Protein AF-A0A1Q7I816-F1 (afdb_monomer)

pLDDT: mean 71.1, std 24.55, range [23.67, 98.69]

Foldseek 3Di:
DDDDDDDDDDDDDDDDDDDDDDPDADPFDKAWQEAQDDDDPQADYDAAGWIFTRDPNATEIEFQAQAQVSSVSSCVSVVHQLLRHQAYEQADQDNGRHVNVVVSCVRHVAHKYKYFPDCDQSQHHDHDCVVDDDDPPDQLVPDDVSPDDDPDHDRPDCPDPPDDDDDDDDDDDDDDDDDDPRIDIDHD

Radius of gyration: 28.17 Å; Cα contacts (8 Å, |Δi|>4): 271; chains: 1; bounding box: 53×32×113 Å

Sequence (188 aa):
MRLAHSTCLILAAAVVLPAQATPTPLPNRVTILYDAFGGRAGLTRDWGFAALVEYNGKRILFDTGNNADVFAKNVRALGVDLRTVDFVVISHRHGDHTAGLNYLLTVNPGVKIYAPKEGFGVFGAALPGTFYRPDSTLPSRMRYFDGRPPAAGHSCGHVHRTLVGGQILGAHHSAPVAPAPAWLYIRG

Secondary structure (DSSP, 8-state):
----------------PPPPPPPPPPPPEEEEEE-SS---TTPPP-SS-EEEEEETTEEEEE---S-HHHHHHHHHHTT--GGG-SEEE--SS-HHHHTTHHHHHHH-TT-EEEEE--TTSSSS-PPPGGGS---TTS-GGGSGGGG---SS---S--------S----------------SEEEEP-

Nearest PDB structures (foldseek):
  7dck-assembly1_B  TM=9.535E-01  e=7.762E-09  Epsilonproteobacteria bacterium (ex Lamellibrachia satsuma)
  2p4z-assembly2_B  TM=9.369E-01  e=1.077E-08  Caldanaerobacter subterraneus subsp. tengcongensis MB4
  4f6z-assembly1_A  TM=7.004E-01  e=2.955E-03  Pseudomonas aeruginosa
  7xhx-assembly4_D  TM=6.905E-01  e=4.676E-03  Escherichia coli
  5act-assembly1_A  TM=7.127E-01  e=1.096E-02  Pseudomonas aeruginosa

Structure (mmCIF, N/CA/C/O backbone):
data_AF-A0A1Q7I816-F1
#
_entry.id   AF-A0A1Q7I816-F1
#
loop_
_atom_site.group_PDB
_atom_site.id
_atom_site.type_symbol
_atom_site.label_atom_id
_atom_site.label_alt_id
_atom_site.label_comp_id
_atom_site.label_asym_id
_atom_site.label_entity_id
_atom_site.label_seq_id
_atom_site.pdbx_PDB_ins_code
_atom_site.Cartn_x
_atom_site.Cartn_y
_atom_site.Cartn_z
_atom_site.occupancy
_atom_site.B_iso_or_equiv
_atom_site.auth_seq_id
_atom_site.auth_comp_id
_atom_site.auth_asym_id
_atom_site.auth_atom_id
_atom_site.pdbx_PDB_model_num
ATOM 1 N N . MET A 1 1 ? -10.179 13.407 87.165 1.00 45.66 1 MET A N 1
ATOM 2 C CA . MET A 1 1 ? -9.777 13.690 85.768 1.00 45.66 1 MET A CA 1
ATOM 3 C C . MET A 1 1 ? -10.608 12.809 84.844 1.00 45.66 1 MET A C 1
ATOM 5 O O . MET A 1 1 ? -10.494 11.597 84.946 1.00 45.66 1 MET A O 1
ATOM 9 N N . ARG A 1 2 ? -11.513 13.378 84.036 1.00 42.19 2 ARG A N 1
ATOM 10 C CA . ARG A 1 2 ? -12.323 12.630 83.055 1.00 42.19 2 ARG A CA 1
ATOM 11 C C . ARG A 1 2 ? -11.738 12.882 81.663 1.00 42.19 2 ARG A C 1
ATOM 13 O O . ARG A 1 2 ? -11.730 14.024 81.218 1.00 42.19 2 ARG A O 1
ATOM 20 N N . LEU A 1 3 ? -11.210 11.839 81.024 1.00 48.94 3 LEU A N 1
ATOM 21 C CA . LEU A 1 3 ? -10.676 11.882 79.659 1.00 48.94 3 LEU A CA 1
ATOM 22 C C . LEU A 1 3 ? -11.831 11.758 78.654 1.00 48.94 3 LEU A C 1
ATOM 24 O O . LEU A 1 3 ? -12.442 10.696 78.528 1.00 48.94 3 LEU A O 1
ATOM 28 N N . ALA A 1 4 ? -12.139 12.854 77.961 1.00 52.41 4 ALA A N 1
ATOM 29 C CA . ALA A 1 4 ? -13.068 12.867 76.837 1.00 52.41 4 ALA A CA 1
ATOM 30 C C . ALA A 1 4 ? -12.371 12.282 75.598 1.00 52.41 4 ALA A C 1
ATOM 32 O O . ALA A 1 4 ? -11.342 12.793 75.161 1.00 52.41 4 ALA A O 1
ATOM 33 N N . HIS A 1 5 ? -12.917 11.196 75.053 1.00 51.16 5 HIS A N 1
ATOM 34 C CA . HIS A 1 5 ? -12.422 10.575 73.827 1.00 51.16 5 HIS A CA 1
ATOM 35 C C . HIS A 1 5 ? -13.111 11.234 72.627 1.00 51.16 5 HIS A C 1
ATOM 37 O O . HIS A 1 5 ? -14.261 10.923 72.319 1.00 51.16 5 HIS A O 1
ATOM 43 N N . SER A 1 6 ? -12.411 12.156 71.963 1.00 60.66 6 SER A N 1
ATOM 44 C CA . SER A 1 6 ? -12.853 12.754 70.700 1.00 60.66 6 SER A CA 1
ATOM 45 C C . SER A 1 6 ? -12.824 11.705 69.593 1.00 60.66 6 SER A C 1
ATOM 47 O O . SER A 1 6 ? -11.763 11.307 69.115 1.00 60.66 6 SER A O 1
ATOM 49 N N . THR A 1 7 ? -14.000 11.242 69.188 1.00 62.38 7 THR A N 1
ATOM 50 C CA . THR A 1 7 ? -14.173 10.346 68.045 1.00 62.38 7 THR A CA 1
ATOM 51 C C . THR A 1 7 ? -14.091 11.178 66.766 1.00 62.38 7 THR A C 1
ATOM 53 O O . THR A 1 7 ? -14.973 11.980 66.471 1.00 62.38 7 THR A O 1
ATOM 56 N N . CYS A 1 8 ? -12.996 11.026 66.023 1.00 52.00 8 CYS A N 1
ATOM 57 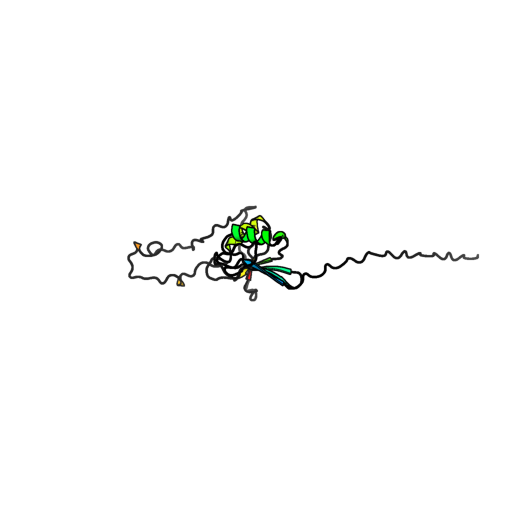C CA . CYS A 1 8 ? -12.799 11.663 64.725 1.00 52.00 8 CYS A CA 1
ATOM 58 C C . CYS A 1 8 ? -13.550 10.850 63.657 1.00 52.00 8 CYS A C 1
ATOM 60 O O . CYS A 1 8 ? -13.122 9.754 63.295 1.00 52.00 8 CYS A O 1
ATOM 62 N N . LEU A 1 9 ? -14.697 11.355 63.191 1.00 55.00 9 LEU A N 1
ATOM 63 C CA . LEU A 1 9 ? -15.417 10.785 62.051 1.00 55.00 9 LEU A CA 1
ATOM 64 C C . LEU A 1 9 ? -14.644 11.112 60.765 1.00 55.00 9 LEU A C 1
ATOM 66 O O . LEU A 1 9 ? -14.630 12.257 60.317 1.00 55.00 9 LEU A O 1
ATOM 70 N N . ILE A 1 10 ? -14.016 10.110 60.154 1.00 61.72 10 ILE A N 1
ATOM 71 C CA . ILE A 1 10 ? -13.426 10.241 58.819 1.00 61.72 10 ILE A CA 1
ATOM 72 C C . ILE A 1 10 ? -14.539 9.979 57.795 1.00 61.72 10 ILE A C 1
ATOM 74 O O . ILE A 1 10 ? -14.940 8.835 57.589 1.00 61.72 10 ILE A O 1
ATOM 78 N N . LEU A 1 11 ? -15.058 11.034 57.156 1.00 59.34 11 LEU A N 1
ATOM 79 C CA . LEU A 1 11 ? -15.908 10.895 55.970 1.00 59.34 11 LEU A CA 1
ATOM 80 C C . LEU A 1 11 ? -15.036 10.472 54.778 1.00 59.34 11 LEU A C 1
ATOM 82 O O . LEU A 1 11 ? -14.282 11.275 54.232 1.00 59.34 11 LEU A O 1
ATOM 86 N N . ALA A 1 12 ? -15.158 9.217 54.351 1.00 63.41 12 ALA A N 1
ATOM 87 C CA . ALA A 1 12 ? -14.607 8.762 53.082 1.00 63.41 12 ALA A CA 1
ATOM 88 C C . ALA A 1 12 ? -15.530 9.216 51.938 1.00 63.41 12 ALA A C 1
ATOM 90 O O . ALA A 1 12 ? -16.594 8.639 51.716 1.00 63.41 12 ALA A O 1
ATOM 91 N N . ALA A 1 13 ? -15.141 10.267 51.215 1.00 65.62 13 ALA A N 1
ATOM 92 C CA . ALA A 1 13 ? -15.800 10.647 49.970 1.00 65.62 13 ALA A CA 1
ATOM 93 C C . ALA A 1 13 ? -15.391 9.656 48.867 1.00 65.62 13 ALA A C 1
ATOM 95 O O . ALA A 1 13 ? -14.235 9.622 48.446 1.00 65.62 13 ALA A O 1
ATOM 96 N N . ALA A 1 14 ? -16.330 8.824 48.415 1.00 68.44 14 ALA A N 1
ATOM 97 C CA . ALA A 1 14 ? -16.109 7.923 47.292 1.00 68.44 14 ALA A CA 1
ATOM 98 C C . ALA A 1 14 ? -15.994 8.738 45.992 1.00 68.44 14 ALA A C 1
ATOM 100 O O . ALA A 1 14 ? -16.981 9.268 45.484 1.00 68.44 14 ALA A O 1
ATOM 101 N N . VAL A 1 15 ? -14.777 8.853 45.459 1.00 70.88 15 VAL A N 1
ATOM 102 C CA . VAL A 1 15 ? -14.527 9.444 44.140 1.00 70.88 15 VAL A CA 1
ATOM 103 C C . VAL A 1 15 ? -14.993 8.448 43.079 1.00 70.88 15 VAL A C 1
ATOM 105 O O . VAL A 1 15 ? -14.338 7.438 42.829 1.00 70.88 15 VAL A O 1
ATOM 108 N N . VAL A 1 16 ? -16.146 8.713 42.464 1.00 70.62 16 VAL A N 1
ATOM 109 C CA . VAL A 1 16 ? -16.639 7.933 41.322 1.00 70.62 16 VAL A CA 1
ATOM 110 C C . VAL A 1 16 ? -15.875 8.388 40.080 1.00 70.62 16 VAL A C 1
ATOM 112 O O . VAL A 1 16 ? -16.133 9.462 39.539 1.00 70.62 16 VAL A O 1
ATOM 115 N N . LEU A 1 17 ? -14.903 7.588 39.642 1.00 72.19 17 LEU A N 1
ATOM 116 C CA . LEU A 1 17 ? -14.228 7.802 38.363 1.00 72.19 17 LEU A CA 1
ATOM 117 C C . LEU A 1 17 ? -15.168 7.384 37.218 1.00 72.19 17 LEU A C 1
ATOM 119 O O . LEU A 1 17 ? -15.752 6.299 37.287 1.00 72.19 17 LEU A O 1
ATOM 123 N N . PRO A 1 18 ? -15.324 8.199 36.158 1.00 68.75 18 PRO A N 1
ATOM 124 C CA . PRO A 1 18 ? -16.116 7.806 35.003 1.00 68.75 18 PRO A CA 1
ATOM 125 C C . PRO A 1 18 ? -15.452 6.612 34.311 1.00 68.75 18 PRO A C 1
ATOM 127 O O . PRO A 1 18 ? -14.260 6.639 33.996 1.00 68.75 18 PRO A O 1
ATOM 130 N N . ALA A 1 19 ? -16.231 5.557 34.075 1.00 69.75 19 ALA A N 1
ATOM 131 C CA . ALA A 1 19 ? -15.794 4.409 33.297 1.00 69.75 19 ALA A CA 1
ATOM 132 C C . ALA A 1 19 ? -15.433 4.872 31.878 1.00 69.75 19 ALA A C 1
ATOM 134 O O . ALA A 1 19 ? -16.283 5.379 31.144 1.00 69.75 19 ALA A O 1
ATOM 135 N N . GLN A 1 20 ? -14.166 4.723 31.494 1.00 63.19 20 GLN A N 1
ATOM 136 C CA . GLN A 1 20 ? -13.746 4.969 30.120 1.00 63.19 20 GLN A CA 1
ATOM 137 C C . GLN A 1 20 ? -14.350 3.880 29.231 1.00 63.19 20 GLN A C 1
ATOM 139 O O . GLN A 1 20 ? -14.071 2.695 29.416 1.00 63.19 20 GLN A O 1
ATOM 144 N N . ALA A 1 21 ? -15.200 4.276 28.283 1.00 63.47 21 ALA A N 1
ATOM 145 C CA . ALA A 1 21 ? -15.737 3.364 27.285 1.00 63.47 21 ALA A CA 1
ATOM 146 C C . ALA A 1 21 ? -14.584 2.834 26.425 1.00 63.47 21 ALA A C 1
ATOM 148 O O . ALA A 1 21 ? -13.874 3.604 25.776 1.00 63.47 21 ALA A O 1
ATOM 149 N N . THR A 1 22 ? -14.387 1.519 26.421 1.00 65.94 22 THR A N 1
ATOM 150 C CA . THR A 1 22 ? -13.456 0.876 25.499 1.00 65.94 22 THR A CA 1
ATOM 151 C C . THR A 1 22 ? -14.005 1.012 24.077 1.00 65.94 22 THR A C 1
ATOM 153 O O . THR A 1 22 ? -15.153 0.628 23.832 1.00 65.94 22 THR A O 1
ATOM 156 N N . PRO A 1 23 ? -13.231 1.564 23.121 1.00 66.12 23 PRO A N 1
ATOM 157 C CA . PRO A 1 23 ? -13.648 1.616 21.728 1.00 66.12 23 PRO A CA 1
ATOM 158 C C . PRO A 1 23 ? -14.002 0.209 21.254 1.00 66.12 23 PRO A C 1
ATOM 160 O O . PRO A 1 23 ? -13.224 -0.729 21.442 1.00 66.12 23 PRO A O 1
ATOM 163 N N . THR A 1 24 ? -15.181 0.050 20.657 1.00 66.31 24 THR A N 1
ATOM 164 C CA . THR A 1 24 ? -15.581 -1.229 20.073 1.00 66.31 24 THR A CA 1
ATOM 165 C C . THR A 1 24 ? -14.562 -1.617 18.997 1.00 66.31 24 THR A C 1
ATOM 167 O O . THR A 1 24 ? -14.283 -0.791 18.122 1.00 66.31 24 THR A O 1
ATOM 170 N N . PRO A 1 25 ? -13.979 -2.830 19.042 1.00 70.25 25 PRO A N 1
ATOM 171 C CA . PRO A 1 25 ? -13.032 -3.264 18.026 1.00 70.25 25 PRO A CA 1
ATOM 172 C C . PRO A 1 25 ? -13.671 -3.182 16.641 1.00 70.25 25 PRO A C 1
ATOM 174 O O . PRO A 1 25 ? -14.814 -3.611 16.460 1.00 70.25 25 PRO A O 1
ATOM 177 N N . LEU A 1 26 ? -12.938 -2.639 15.664 1.00 73.88 26 LEU A N 1
ATOM 178 C CA . LEU A 1 26 ? -13.384 -2.660 14.273 1.00 73.88 26 LEU A CA 1
ATOM 179 C C . LEU A 1 26 ? -13.679 -4.112 13.862 1.00 73.88 26 LEU A C 1
ATOM 181 O O . LEU A 1 26 ? -12.899 -5.007 14.212 1.00 73.88 26 LEU A O 1
ATOM 185 N N . PRO A 1 27 ? -14.788 -4.365 13.144 1.00 87.94 27 PRO A N 1
ATOM 186 C CA . PRO A 1 27 ? -15.110 -5.707 12.693 1.00 87.94 27 PRO A CA 1
ATOM 187 C C . PRO A 1 27 ? -14.012 -6.214 11.760 1.00 87.94 27 PRO A C 1
ATOM 189 O O . PRO A 1 27 ? -13.491 -5.459 10.938 1.00 87.94 27 PRO A O 1
ATOM 192 N N . ASN A 1 28 ? -13.701 -7.506 11.857 1.00 95.56 28 ASN A N 1
ATOM 193 C CA . ASN A 1 28 ? -12.746 -8.133 10.954 1.00 95.56 28 ASN A CA 1
ATOM 194 C C . ASN A 1 28 ? -13.257 -8.017 9.507 1.00 95.56 28 ASN A C 1
ATOM 196 O O . ASN A 1 28 ? -14.358 -8.475 9.193 1.00 95.56 28 ASN A O 1
ATOM 200 N N . ARG A 1 29 ? -12.479 -7.378 8.634 1.00 96.38 29 ARG A N 1
ATOM 201 C CA . ARG A 1 29 ? -12.881 -7.029 7.269 1.00 96.38 29 ARG A CA 1
ATOM 202 C C . ARG A 1 29 ? -11.667 -6.937 6.360 1.00 96.38 29 ARG A C 1
ATOM 204 O O . ARG A 1 29 ? -10.626 -6.427 6.747 1.00 96.38 29 ARG A O 1
ATOM 211 N N . VAL A 1 30 ? -11.833 -7.359 5.111 1.00 96.94 30 VAL A N 1
ATOM 212 C CA . VAL A 1 30 ? -10.885 -7.058 4.035 1.00 96.94 30 VAL A CA 1
ATOM 213 C C . VAL A 1 30 ? -11.592 -6.187 3.008 1.00 96.94 30 VAL A C 1
ATOM 215 O O . VAL A 1 30 ? -12.671 -6.535 2.529 1.00 96.94 30 VAL A 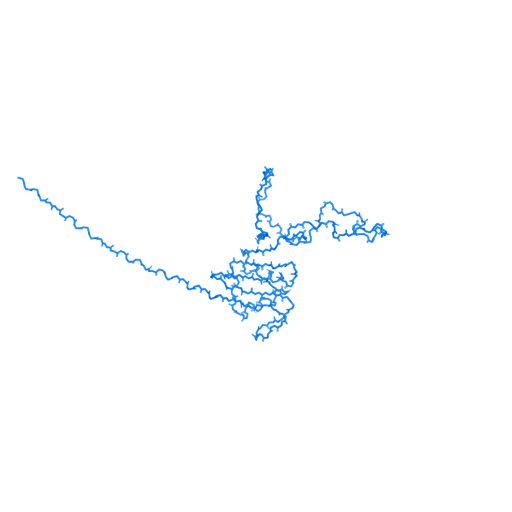O 1
ATOM 218 N N . THR A 1 31 ? -10.993 -5.047 2.685 1.00 96.56 31 THR A N 1
ATOM 219 C CA . THR A 1 31 ? -11.479 -4.125 1.657 1.00 96.56 31 THR A CA 1
ATOM 220 C C . THR A 1 31 ? -10.452 -4.049 0.540 1.00 96.56 31 THR A C 1
ATOM 222 O O . THR A 1 31 ? -9.337 -3.584 0.762 1.00 96.56 31 THR A O 1
ATOM 225 N N . ILE A 1 32 ? -10.829 -4.476 -0.664 1.00 96.62 32 ILE A N 1
ATOM 226 C CA . ILE A 1 32 ? -9.974 -4.342 -1.848 1.00 96.62 32 ILE A CA 1
ATOM 227 C C . ILE A 1 32 ? -9.940 -2.872 -2.267 1.00 96.62 32 ILE A C 1
ATOM 229 O O . ILE A 1 32 ? -10.985 -2.260 -2.501 1.00 96.62 32 ILE A O 1
ATOM 233 N N . LEU A 1 33 ? -8.735 -2.307 -2.313 1.00 97.38 33 LEU A N 1
ATOM 234 C CA . LEU A 1 33 ? -8.481 -0.916 -2.694 1.00 97.38 33 LEU A CA 1
ATOM 235 C C . LEU A 1 33 ? -8.043 -0.807 -4.159 1.00 97.38 33 LEU A C 1
ATOM 237 O O . LEU A 1 33 ? -8.213 0.243 -4.777 1.00 97.38 33 LEU A O 1
ATOM 241 N N . TYR A 1 34 ? -7.442 -1.867 -4.698 1.00 96.38 34 TYR A N 1
ATOM 242 C CA . TYR A 1 34 ? -6.824 -1.871 -6.018 1.00 96.38 34 TYR A CA 1
ATOM 243 C C . TYR A 1 34 ? -6.801 -3.293 -6.574 1.00 96.38 34 TYR A C 1
ATOM 245 O O . TYR A 1 34 ? -6.259 -4.187 -5.924 1.00 96.38 34 TYR A O 1
ATOM 253 N N . ASP A 1 35 ? -7.386 -3.496 -7.752 1.00 92.88 35 ASP A N 1
ATOM 254 C CA . ASP A 1 35 ? -7.297 -4.736 -8.519 1.00 92.88 35 ASP A CA 1
ATOM 255 C C . ASP A 1 35 ? -7.592 -4.496 -10.014 1.00 92.88 35 ASP A C 1
ATOM 257 O O . ASP A 1 35 ? -8.006 -3.408 -10.435 1.00 92.88 35 ASP A O 1
ATOM 261 N N . ALA A 1 36 ? -7.389 -5.543 -10.818 1.00 85.25 36 ALA A N 1
ATOM 262 C CA . ALA A 1 36 ? -7.645 -5.519 -12.257 1.00 85.25 36 ALA A CA 1
ATOM 263 C C . ALA A 1 36 ? -9.085 -5.916 -12.640 1.00 85.25 36 ALA A C 1
ATOM 265 O O . ALA A 1 36 ? -9.505 -5.700 -13.779 1.00 85.25 36 ALA A O 1
ATOM 266 N N . PHE A 1 37 ? -9.851 -6.513 -11.720 1.00 74.50 37 PHE A N 1
ATOM 267 C CA . PHE A 1 37 ? -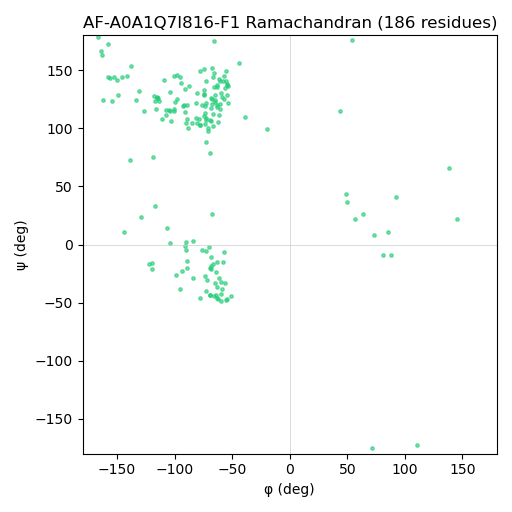11.081 -7.242 -12.055 1.00 74.50 37 PHE A CA 1
ATOM 268 C C . PHE A 1 37 ? -12.352 -6.669 -11.405 1.00 74.50 37 PHE A C 1
ATOM 270 O O . PHE A 1 37 ? -13.445 -6.908 -11.918 1.00 74.50 37 PHE A O 1
ATOM 277 N N . GLY A 1 38 ? -12.247 -5.895 -10.322 1.00 67.69 38 GLY A N 1
ATOM 278 C CA . GLY A 1 38 ? -13.384 -5.411 -9.543 1.00 67.69 38 GLY A CA 1
ATOM 279 C C . GLY A 1 38 ? -14.286 -4.414 -10.280 1.00 67.69 38 GLY A C 1
ATOM 280 O O . GLY A 1 38 ? -13.832 -3.564 -11.040 1.00 67.69 38 GLY A O 1
ATOM 281 N N . GLY A 1 39 ? -15.597 -4.488 -10.031 1.00 72.69 39 GLY A N 1
ATOM 282 C CA . GLY A 1 39 ? -16.616 -3.624 -10.655 1.00 72.69 39 GLY A CA 1
ATOM 283 C C . GLY A 1 39 ? -17.208 -2.556 -9.731 1.00 72.69 39 GLY A C 1
ATOM 284 O O . GLY A 1 39 ? -18.274 -2.014 -10.022 1.00 72.69 39 GLY A O 1
ATOM 285 N N . ARG A 1 40 ? -16.584 -2.286 -8.578 1.00 84.19 40 ARG A N 1
ATOM 286 C CA . ARG A 1 40 ? -17.146 -1.369 -7.579 1.00 84.19 40 ARG A CA 1
ATOM 287 C C . ARG A 1 40 ? -17.163 0.063 -8.121 1.00 84.19 40 ARG A C 1
ATOM 289 O O . ARG A 1 40 ? -16.119 0.627 -8.444 1.00 84.19 40 ARG A O 1
ATOM 296 N N . ALA A 1 41 ? -18.356 0.654 -8.184 1.00 85.44 41 ALA A N 1
ATOM 297 C CA . ALA A 1 41 ? -18.545 2.026 -8.641 1.00 85.44 41 ALA A CA 1
ATOM 298 C C . ALA A 1 41 ? -17.652 3.007 -7.860 1.00 85.44 41 ALA A C 1
ATOM 300 O O . ALA A 1 41 ? -17.529 2.916 -6.637 1.00 85.44 41 ALA A O 1
ATOM 301 N N . GLY A 1 42 ? -17.024 3.937 -8.583 1.00 88.44 42 GLY A N 1
ATOM 302 C CA . GLY A 1 42 ? -16.107 4.932 -8.020 1.00 88.44 42 GLY A CA 1
ATOM 303 C C . GLY A 1 42 ? -14.644 4.487 -7.918 1.00 88.44 42 GLY A C 1
ATOM 304 O O . GLY A 1 42 ? -13.789 5.338 -7.676 1.00 88.44 42 GLY A O 1
ATOM 305 N N . LEU A 1 43 ? -14.331 3.207 -8.156 1.00 93.81 43 LEU A N 1
ATOM 306 C CA . LEU A 1 43 ? -12.951 2.717 -8.207 1.00 93.81 43 LEU A CA 1
ATOM 307 C C . LEU A 1 43 ? -12.410 2.673 -9.633 1.00 93.81 43 LEU A C 1
ATOM 309 O O . LEU A 1 43 ? -13.119 2.373 -10.592 1.00 93.81 43 LEU A O 1
ATOM 313 N N . THR A 1 44 ? -11.126 2.983 -9.763 1.00 93.50 44 THR A N 1
ATOM 314 C CA . THR A 1 44 ? -10.366 2.853 -11.006 1.00 93.50 44 THR A CA 1
ATOM 315 C C . THR A 1 44 ? -9.564 1.559 -10.946 1.00 93.50 44 THR A C 1
ATOM 317 O O . THR A 1 44 ? -8.794 1.358 -10.009 1.00 93.50 44 THR A O 1
ATOM 320 N N . ARG A 1 45 ? -9.780 0.684 -11.930 1.00 89.31 45 ARG A N 1
ATOM 321 C CA . ARG A 1 45 ? -9.028 -0.565 -12.100 1.00 89.31 45 ARG A CA 1
ATOM 322 C C . ARG A 1 45 ? -7.670 -0.286 -12.722 1.00 89.31 45 ARG A C 1
ATOM 324 O O . ARG A 1 45 ? -7.567 0.611 -13.558 1.00 89.31 45 ARG A O 1
ATOM 331 N N . ASP A 1 46 ? -6.690 -1.105 -12.375 1.00 87.38 46 ASP A N 1
ATOM 332 C CA . ASP A 1 46 ? -5.393 -1.189 -13.046 1.00 87.38 46 ASP A CA 1
ATOM 333 C C . ASP A 1 46 ? -4.700 -2.505 -12.636 1.00 87.38 46 ASP A C 1
ATOM 335 O O . ASP A 1 46 ? -5.142 -3.190 -11.712 1.00 87.38 46 ASP A O 1
ATOM 339 N N . TRP A 1 47 ? -3.639 -2.885 -13.344 1.00 86.88 47 TRP A N 1
ATOM 340 C CA . TRP A 1 47 ? -2.802 -4.031 -13.000 1.00 86.88 47 TRP A CA 1
ATOM 341 C C . TRP A 1 47 ? -2.222 -3.882 -11.583 1.00 86.88 47 TRP A C 1
ATOM 343 O O . TRP A 1 47 ? -1.846 -2.783 -11.190 1.00 86.88 47 TRP A O 1
ATOM 353 N N . GLY A 1 48 ? -2.148 -4.967 -10.808 1.00 88.38 48 GLY A N 1
ATOM 354 C CA . GLY A 1 48 ? -1.622 -4.958 -9.438 1.00 88.38 48 GLY A CA 1
ATOM 355 C C . GLY A 1 48 ? -2.663 -5.185 -8.347 1.00 88.38 48 GLY A C 1
ATOM 356 O O . GLY A 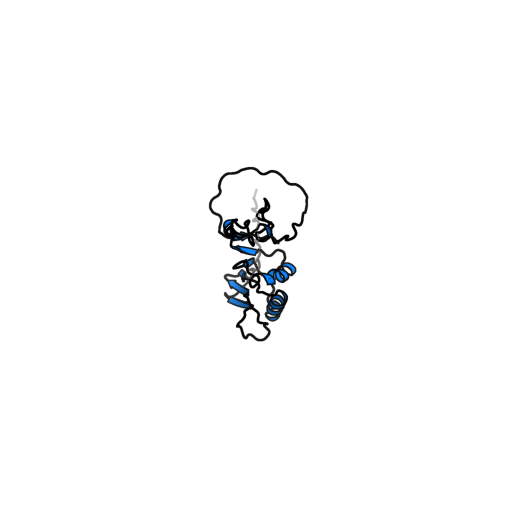1 48 ? -3.816 -5.529 -8.622 1.00 88.38 48 GLY A O 1
ATOM 357 N N . PHE A 1 49 ? -2.239 -5.027 -7.091 1.00 96.69 49 PHE A N 1
ATOM 358 C CA . PHE A 1 49 ? -3.077 -5.334 -5.932 1.00 96.69 49 PHE A CA 1
ATOM 359 C C . PHE A 1 49 ? -2.831 -4.402 -4.742 1.00 96.69 49 PHE A C 1
ATOM 361 O O . PHE A 1 49 ? -1.698 -4.007 -4.469 1.00 96.69 49 PHE A O 1
ATOM 368 N N . ALA A 1 50 ? -3.902 -4.080 -4.013 1.00 98.12 50 ALA A N 1
ATOM 369 C CA . ALA A 1 50 ? -3.837 -3.501 -2.676 1.00 98.12 50 ALA A CA 1
ATOM 370 C C . ALA A 1 50 ? -5.127 -3.780 -1.893 1.00 98.12 50 ALA A C 1
ATOM 372 O O . ALA A 1 50 ? -6.234 -3.697 -2.439 1.00 98.12 50 ALA A O 1
ATOM 373 N N . ALA A 1 51 ? -5.002 -4.023 -0.590 1.00 98.44 51 ALA A N 1
ATOM 374 C CA . ALA A 1 51 ? -6.136 -4.213 0.305 1.00 98.44 51 ALA A CA 1
ATOM 375 C C . ALA A 1 51 ? -5.908 -3.568 1.675 1.00 98.44 51 ALA A C 1
ATOM 377 O O . ALA A 1 51 ? -4.808 -3.586 2.220 1.00 98.44 51 ALA A O 1
ATOM 378 N N . LEU A 1 52 ? -6.982 -3.047 2.266 1.00 98.44 52 LEU A N 1
ATOM 379 C CA . LEU A 1 52 ? -7.028 -2.715 3.684 1.00 98.44 52 LEU A CA 1
ATOM 380 C C . LEU A 1 52 ? -7.587 -3.914 4.447 1.00 98.44 52 LEU A C 1
ATOM 382 O O . LEU A 1 52 ? -8.729 -4.320 4.223 1.00 98.44 52 LEU A O 1
ATOM 386 N N . VAL A 1 53 ? -6.790 -4.455 5.358 1.00 98.25 53 VAL A N 1
ATOM 387 C CA . VAL A 1 53 ? -7.168 -5.546 6.252 1.00 98.25 53 VAL A CA 1
ATOM 388 C C . VAL A 1 53 ? -7.403 -4.971 7.644 1.00 98.25 53 VAL A C 1
ATOM 390 O O . VAL A 1 53 ? -6.493 -4.454 8.286 1.00 98.25 53 VAL A O 1
ATOM 393 N N . GLU A 1 54 ? -8.637 -5.065 8.113 1.00 97.50 54 GLU A N 1
ATOM 394 C CA . GLU A 1 54 ? -9.042 -4.753 9.477 1.00 97.50 54 GLU A CA 1
ATOM 395 C C . GLU A 1 54 ? -9.162 -6.079 10.232 1.00 97.50 54 GLU A C 1
ATOM 397 O O . GLU A 1 54 ? -9.971 -6.930 9.865 1.00 97.50 54 GLU A O 1
ATOM 402 N N . TYR A 1 55 ? -8.324 -6.304 11.242 1.00 95.31 55 TYR A N 1
ATOM 403 C CA . TYR A 1 55 ? -8.318 -7.562 11.992 1.00 95.31 55 TYR A CA 1
ATOM 404 C C . TYR A 1 55 ? -7.889 -7.343 13.440 1.00 95.31 55 TYR A C 1
ATOM 406 O O . TYR A 1 55 ? -6.848 -6.739 13.690 1.00 95.31 55 TYR A O 1
ATOM 414 N N . ASN A 1 56 ? -8.677 -7.832 14.401 1.00 93.44 56 ASN A N 1
ATOM 415 C CA . ASN A 1 56 ? -8.411 -7.700 15.840 1.00 93.44 56 ASN A CA 1
ATOM 416 C C . ASN A 1 56 ? -8.071 -6.256 16.266 1.00 93.44 56 ASN A C 1
ATOM 418 O O . ASN A 1 56 ? -7.131 -6.014 17.023 1.00 93.44 56 ASN A O 1
ATOM 422 N N . GLY A 1 57 ? -8.819 -5.281 15.740 1.00 93.06 57 GLY A N 1
ATOM 423 C CA . GLY A 1 57 ? -8.612 -3.859 16.028 1.00 93.06 57 GLY A CA 1
ATOM 424 C C . GLY A 1 57 ? -7.375 -3.231 15.372 1.00 93.06 57 GLY A C 1
ATOM 425 O O . GLY A 1 57 ? -7.060 -2.086 15.685 1.00 93.06 57 GLY A O 1
ATOM 426 N N . LYS A 1 58 ? -6.680 -3.943 14.476 1.00 95.31 58 LYS A N 1
ATOM 427 C CA . LYS A 1 58 ? -5.578 -3.413 13.662 1.00 95.31 58 LYS A CA 1
ATOM 428 C C . LYS A 1 58 ? -6.024 -3.081 12.250 1.00 95.31 58 LYS A C 1
ATOM 430 O O . LYS A 1 58 ? -6.848 -3.795 11.687 1.00 95.31 58 LYS A O 1
ATOM 435 N N . ARG A 1 59 ? -5.447 -2.023 11.683 1.00 97.88 59 ARG A N 1
ATOM 436 C CA . ARG A 1 59 ? -5.605 -1.591 10.291 1.00 97.88 59 ARG A CA 1
ATOM 437 C C . ARG A 1 59 ? -4.286 -1.821 9.565 1.00 97.88 59 ARG A C 1
ATOM 439 O O . ARG A 1 59 ? -3.308 -1.116 9.802 1.00 97.88 59 ARG A O 1
ATOM 446 N N . ILE A 1 60 ? -4.261 -2.815 8.692 1.00 98.31 60 ILE A N 1
ATOM 447 C CA . ILE A 1 60 ? -3.071 -3.269 7.978 1.00 98.31 60 ILE A CA 1
ATOM 448 C C . ILE A 1 60 ? -3.266 -2.961 6.500 1.00 98.31 60 ILE A C 1
ATOM 450 O O . ILE A 1 60 ? -4.243 -3.406 5.899 1.00 98.31 60 ILE A O 1
ATOM 454 N N . LEU A 1 61 ? -2.345 -2.210 5.905 1.00 98.69 61 LEU A N 1
ATOM 455 C CA . LEU A 1 61 ? -2.331 -2.020 4.457 1.00 98.69 61 LEU A CA 1
ATOM 456 C C . LEU A 1 61 ? -1.492 -3.129 3.821 1.00 98.69 61 LEU A C 1
ATOM 458 O O . LEU A 1 61 ? -0.315 -3.263 4.138 1.00 98.69 61 LEU A O 1
ATOM 462 N N . PHE A 1 62 ? -2.089 -3.930 2.949 1.00 98.62 62 PHE A N 1
ATOM 463 C CA . PHE A 1 62 ? -1.407 -4.996 2.226 1.00 98.62 62 PHE A CA 1
ATOM 464 C C . PHE A 1 62 ? -1.238 -4.586 0.763 1.00 98.62 62 PHE A C 1
ATOM 466 O O . PHE A 1 62 ? -2.240 -4.422 0.067 1.00 98.62 62 PHE A O 1
ATOM 473 N N . ASP A 1 63 ? 0.009 -4.433 0.314 1.00 98.31 63 ASP A N 1
ATOM 474 C CA . ASP A 1 63 ? 0.395 -3.879 -0.992 1.00 98.31 63 ASP A CA 1
ATOM 475 C C . ASP A 1 63 ? -0.201 -2.489 -1.302 1.00 98.31 63 ASP A C 1
ATOM 477 O O . ASP A 1 63 ? -0.932 -1.888 -0.511 1.00 98.31 63 ASP A O 1
ATOM 481 N N . THR A 1 64 ? 0.188 -1.915 -2.443 1.00 97.94 64 THR A N 1
ATOM 482 C CA . THR A 1 64 ? -0.128 -0.526 -2.817 1.00 97.94 64 THR A CA 1
ATOM 483 C C . THR A 1 64 ? -0.401 -0.311 -4.312 1.00 97.94 64 THR A C 1
ATOM 485 O O . THR A 1 64 ? -0.520 0.831 -4.752 1.00 97.94 64 THR A O 1
ATOM 488 N N . GLY A 1 65 ? -0.551 -1.378 -5.099 1.00 94.12 65 GLY A N 1
ATOM 489 C CA . GLY A 1 65 ? -0.870 -1.284 -6.526 1.00 94.12 65 GLY A CA 1
ATOM 490 C C . GLY A 1 65 ? 0.276 -0.762 -7.406 1.00 94.12 65 GLY A C 1
ATOM 491 O O . GLY A 1 65 ? 1.393 -0.533 -6.940 1.00 94.12 65 GLY A O 1
ATOM 492 N N . ASN A 1 66 ? -0.031 -0.575 -8.695 1.00 90.00 66 ASN A N 1
ATOM 493 C CA . ASN A 1 66 ? 0.916 -0.236 -9.770 1.00 90.00 66 ASN A CA 1
ATOM 494 C C . ASN A 1 66 ? 1.064 1.258 -10.071 1.00 90.00 66 ASN A C 1
ATOM 496 O O . ASN A 1 66 ? 2.091 1.688 -10.594 1.00 90.00 66 ASN A O 1
ATOM 500 N N . ASN A 1 67 ? 0.066 2.070 -9.734 1.00 92.12 67 ASN A N 1
ATOM 501 C CA . ASN A 1 67 ? 0.090 3.502 -9.984 1.00 92.12 67 ASN A CA 1
ATOM 502 C C . ASN A 1 67 ? -0.351 4.276 -8.736 1.00 92.12 67 ASN A C 1
ATOM 504 O O . ASN A 1 67 ? -1.444 4.069 -8.203 1.00 92.12 67 ASN A O 1
ATOM 508 N N . ALA A 1 68 ? 0.503 5.197 -8.284 1.00 91.25 68 ALA A N 1
ATOM 509 C CA . ALA A 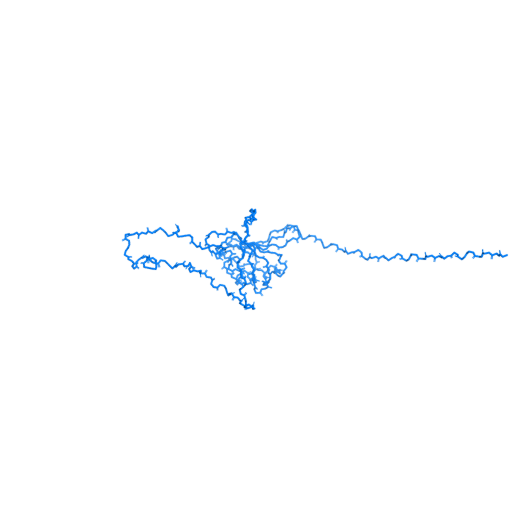1 68 ? 0.277 5.963 -7.064 1.00 91.25 68 ALA A CA 1
ATOM 510 C C . ALA A 1 68 ? -0.974 6.853 -7.126 1.00 91.25 68 ALA A C 1
ATOM 512 O O . ALA A 1 68 ? -1.693 6.947 -6.133 1.00 91.25 68 ALA A O 1
ATOM 513 N N . ASP A 1 69 ? -1.281 7.449 -8.279 1.00 95.12 69 ASP A N 1
ATOM 514 C CA . ASP A 1 69 ? -2.447 8.322 -8.443 1.00 95.12 69 ASP A CA 1
ATOM 515 C C . ASP A 1 69 ? -3.752 7.525 -8.456 1.00 95.12 69 ASP A C 1
ATOM 517 O O . ASP A 1 69 ? -4.740 7.934 -7.837 1.00 95.12 69 ASP A O 1
ATOM 521 N N . VAL A 1 70 ? -3.752 6.359 -9.112 1.00 94.88 70 VAL A N 1
ATOM 522 C CA . VAL A 1 70 ? -4.890 5.426 -9.102 1.00 94.88 70 VAL A CA 1
ATOM 523 C C . VAL A 1 70 ? -5.142 4.926 -7.680 1.00 94.88 70 VAL A C 1
ATOM 525 O O . VAL A 1 70 ? -6.277 4.979 -7.201 1.00 94.88 70 VAL A O 1
ATOM 528 N N . PHE A 1 71 ? -4.085 4.531 -6.966 1.00 97.94 71 PHE A N 1
ATOM 529 C CA . PHE A 1 71 ? -4.174 4.101 -5.573 1.00 97.94 71 PHE A CA 1
ATOM 530 C C . PHE A 1 71 ? -4.734 5.216 -4.685 1.00 97.94 71 PHE A C 1
ATOM 532 O O . PHE A 1 71 ? -5.710 5.009 -3.960 1.00 97.94 71 PHE A O 1
ATOM 539 N N . ALA A 1 72 ? -4.194 6.429 -4.809 1.00 98.00 72 ALA A N 1
ATOM 540 C CA . ALA A 1 72 ? -4.644 7.595 -4.064 1.00 98.00 72 ALA A CA 1
ATOM 541 C C . ALA A 1 72 ? -6.118 7.931 -4.334 1.00 98.00 72 ALA A C 1
ATOM 543 O O . ALA A 1 72 ? -6.876 8.241 -3.412 1.00 98.00 72 ALA A O 1
ATOM 544 N N . LYS A 1 73 ? -6.548 7.853 -5.599 1.00 98.00 73 LYS A N 1
ATOM 545 C CA . LYS A 1 73 ? -7.941 8.067 -5.999 1.00 98.00 73 LYS A CA 1
ATOM 546 C C . LYS A 1 73 ? -8.867 7.032 -5.364 1.00 98.00 73 LYS A C 1
ATOM 548 O O . LYS A 1 73 ? -9.887 7.423 -4.803 1.00 98.00 73 LYS A O 1
ATOM 553 N N . ASN A 1 74 ? -8.509 5.752 -5.414 1.00 98.06 74 ASN A N 1
ATOM 554 C CA . ASN A 1 74 ? -9.333 4.676 -4.865 1.00 98.06 74 ASN A CA 1
ATOM 555 C C . ASN A 1 74 ? -9.448 4.762 -3.339 1.00 98.06 74 ASN A C 1
ATOM 557 O O . ASN A 1 74 ? -10.548 4.677 -2.799 1.00 98.06 74 ASN A O 1
ATOM 561 N N . VAL A 1 75 ? -8.335 5.012 -2.644 1.00 98.06 75 VAL A N 1
ATOM 562 C CA . VAL A 1 75 ? -8.312 5.236 -1.190 1.00 98.06 75 VAL A CA 1
ATOM 563 C C . VAL A 1 75 ? -9.252 6.378 -0.796 1.00 98.06 75 VAL A C 1
ATOM 565 O O . VAL A 1 75 ? -10.082 6.209 0.099 1.00 98.06 75 VAL A O 1
ATOM 568 N N . ARG A 1 76 ? -9.183 7.517 -1.503 1.00 97.88 76 ARG A N 1
ATOM 569 C CA . ARG A 1 76 ? -10.087 8.656 -1.273 1.00 97.88 76 ARG A CA 1
ATOM 570 C C . ARG A 1 76 ? -11.543 8.311 -1.572 1.00 97.88 76 ARG A C 1
ATOM 572 O O . ARG A 1 76 ? -12.412 8.651 -0.776 1.00 97.88 76 ARG A O 1
ATOM 579 N N . ALA A 1 77 ? -11.811 7.616 -2.677 1.00 97.44 77 ALA A N 1
ATOM 580 C CA . ALA A 1 77 ? -13.162 7.207 -3.062 1.00 97.44 77 ALA A CA 1
ATOM 581 C C . ALA A 1 77 ? -13.817 6.272 -2.029 1.00 97.44 77 ALA A C 1
ATOM 583 O O . ALA A 1 77 ? -15.036 6.274 -1.878 1.00 97.44 77 ALA A O 1
ATOM 584 N N . LEU A 1 78 ? -13.014 5.497 -1.296 1.00 96.88 78 LEU A N 1
ATOM 585 C CA . LEU A 1 78 ? -13.476 4.606 -0.229 1.00 96.88 78 LEU A CA 1
ATOM 586 C C . LEU A 1 78 ? -13.503 5.263 1.156 1.00 96.88 78 LEU A C 1
ATOM 588 O O . LEU A 1 78 ? -13.881 4.598 2.118 1.00 96.88 78 LEU A O 1
ATOM 592 N N . GLY A 1 79 ? -13.098 6.531 1.278 1.00 96.88 79 GLY A N 1
ATOM 593 C CA . GLY A 1 79 ? -13.007 7.222 2.566 1.00 96.88 79 GLY A CA 1
ATOM 594 C C . GLY A 1 79 ? -11.977 6.603 3.517 1.00 96.88 79 GLY A C 1
ATOM 595 O O . GLY A 1 79 ? -12.122 6.704 4.734 1.00 96.88 79 GLY A O 1
ATOM 596 N N . VAL A 1 80 ? -10.953 5.928 2.986 1.00 97.50 80 VAL A N 1
ATOM 597 C CA . VAL A 1 80 ? -9.910 5.291 3.797 1.00 97.50 80 VAL A CA 1
ATOM 598 C C . VAL A 1 80 ? -8.874 6.334 4.213 1.00 97.50 80 VAL A C 1
ATOM 600 O O . VAL A 1 80 ? -8.218 6.942 3.372 1.00 97.50 80 VAL A O 1
ATOM 603 N N . ASP A 1 81 ? -8.680 6.504 5.522 1.00 97.75 81 ASP A N 1
ATOM 604 C CA . ASP A 1 81 ? -7.617 7.350 6.066 1.00 97.75 81 ASP A CA 1
ATOM 605 C C . ASP A 1 81 ? -6.325 6.548 6.292 1.00 97.75 81 ASP A C 1
ATOM 607 O O . ASP A 1 81 ? -6.207 5.790 7.259 1.00 97.75 81 ASP A O 1
ATOM 611 N N . LEU A 1 82 ? -5.331 6.733 5.419 1.00 98.25 82 LEU A N 1
ATOM 612 C CA . LEU A 1 82 ? -4.037 6.041 5.505 1.00 98.25 82 LEU A CA 1
ATOM 613 C C . LEU A 1 82 ? -3.202 6.438 6.733 1.00 98.25 82 LEU A C 1
ATOM 615 O O . LEU A 1 82 ? -2.295 5.699 7.115 1.00 98.25 82 LEU A O 1
ATOM 619 N N . ARG A 1 83 ? -3.510 7.561 7.394 1.00 98.06 83 ARG A N 1
ATOM 620 C CA . ARG A 1 83 ? -2.836 7.974 8.641 1.00 98.06 83 ARG A CA 1
ATOM 621 C C . ARG A 1 83 ? -3.182 7.056 9.813 1.00 98.06 83 ARG A C 1
ATOM 623 O O . ARG A 1 83 ? -2.452 7.012 10.793 1.00 98.06 83 ARG A O 1
ATOM 630 N N . THR A 1 84 ? -4.291 6.324 9.704 1.00 96.94 84 THR A N 1
ATOM 631 C CA . THR A 1 84 ? -4.777 5.391 10.733 1.00 96.94 84 THR A CA 1
ATOM 632 C C . THR A 1 84 ? -4.237 3.970 10.573 1.00 96.94 84 THR A C 1
ATOM 634 O O . THR A 1 84 ? -4.532 3.113 11.400 1.00 96.94 84 THR A O 1
ATOM 637 N N . VAL A 1 85 ? -3.484 3.696 9.502 1.00 97.69 85 VAL A N 1
ATOM 638 C CA . VAL A 1 85 ? -2.868 2.386 9.263 1.00 97.69 85 VAL A CA 1
ATOM 639 C C . VAL A 1 85 ? -1.775 2.146 10.305 1.00 97.69 85 VAL A C 1
ATOM 641 O O . VAL A 1 85 ? -0.860 2.956 10.442 1.00 97.69 85 VAL A O 1
ATOM 644 N N . ASP A 1 86 ? -1.858 1.020 11.016 1.00 97.38 86 ASP A N 1
ATOM 645 C CA . ASP A 1 86 ? -0.871 0.625 12.025 1.00 97.38 86 ASP A CA 1
ATOM 646 C C . ASP A 1 86 ? 0.469 0.248 11.373 1.00 97.38 86 ASP A C 1
ATOM 648 O O . ASP A 1 86 ? 1.541 0.595 11.872 1.00 97.38 86 ASP A O 1
ATOM 652 N N . PHE A 1 87 ? 0.409 -0.509 10.274 1.00 97.00 87 PHE A N 1
ATOM 653 C CA . PHE A 1 87 ? 1.568 -0.918 9.487 1.00 97.00 87 PHE A CA 1
ATOM 654 C C . PHE A 1 87 ? 1.168 -1.405 8.090 1.00 97.00 87 PHE A C 1
ATOM 656 O O . PHE A 1 87 ? 0.014 -1.745 7.821 1.00 97.00 87 PHE A O 1
ATOM 663 N N . VAL A 1 88 ? 2.160 -1.461 7.209 1.00 97.19 88 VAL A N 1
ATOM 664 C CA . VAL A 1 88 ? 2.057 -1.938 5.832 1.00 97.19 88 VAL A CA 1
ATOM 665 C C . VAL A 1 88 ? 2.774 -3.273 5.713 1.00 97.19 88 VAL A C 1
ATOM 667 O O . VAL A 1 88 ? 3.849 -3.453 6.287 1.00 97.19 88 VAL A O 1
ATOM 670 N N . VAL A 1 89 ? 2.213 -4.187 4.935 1.00 97.38 89 VAL A N 1
ATOM 671 C CA . VAL A 1 89 ? 2.879 -5.405 4.478 1.00 97.38 89 VAL A CA 1
ATOM 672 C C . VAL A 1 89 ? 2.977 -5.338 2.962 1.00 97.38 89 VAL A C 1
ATOM 674 O O . VAL A 1 89 ? 1.965 -5.194 2.285 1.00 97.38 89 VAL A O 1
ATOM 677 N N . ILE A 1 90 ? 4.191 -5.440 2.438 1.00 94.94 90 ILE A N 1
ATOM 678 C CA . ILE A 1 90 ? 4.445 -5.607 1.010 1.00 94.94 90 ILE A CA 1
ATOM 679 C C . ILE A 1 90 ? 4.674 -7.089 0.755 1.00 94.94 90 ILE A C 1
ATOM 681 O O . ILE A 1 90 ? 5.529 -7.692 1.393 1.00 94.94 90 ILE A O 1
ATOM 685 N N . SER A 1 91 ? 3.913 -7.680 -0.157 1.00 91.56 91 SER A N 1
ATOM 686 C CA . SER A 1 91 ? 3.984 -9.102 -0.478 1.00 91.56 91 SER A CA 1
ATOM 687 C C . SER A 1 91 ? 5.284 -9.464 -1.191 1.00 91.56 91 SER A C 1
ATOM 689 O O . SER A 1 91 ? 5.890 -10.478 -0.859 1.00 91.56 91 SER A O 1
ATOM 691 N N . HIS A 1 92 ? 5.714 -8.642 -2.153 1.00 89.56 92 HIS A N 1
ATOM 692 C CA . HIS A 1 92 ? 6.959 -8.789 -2.906 1.00 89.56 92 HIS A CA 1
ATOM 693 C C . HIS A 1 92 ? 7.300 -7.509 -3.693 1.00 89.56 92 HIS A C 1
ATOM 695 O O . HIS A 1 92 ? 6.589 -6.510 -3.653 1.00 89.56 92 HIS A O 1
ATOM 701 N N . ARG A 1 93 ? 8.441 -7.520 -4.392 1.00 83.94 93 ARG A N 1
ATOM 702 C CA . ARG A 1 93 ? 9.126 -6.306 -4.877 1.00 83.94 93 ARG A CA 1
ATOM 703 C C . ARG A 1 93 ? 8.644 -5.722 -6.205 1.00 83.94 93 ARG A C 1
ATOM 705 O O . ARG A 1 93 ? 9.284 -4.805 -6.714 1.00 83.94 93 ARG A O 1
ATOM 712 N N . HIS A 1 94 ? 7.615 -6.289 -6.823 1.00 85.75 94 HIS A N 1
ATOM 713 C CA . HIS A 1 94 ? 7.189 -5.809 -8.131 1.00 85.75 94 HIS A CA 1
ATOM 714 C C . HIS A 1 94 ? 6.449 -4.467 -8.029 1.00 85.75 94 HIS A C 1
ATOM 716 O O . HIS A 1 94 ? 5.856 -4.123 -6.999 1.00 85.75 94 HIS A O 1
ATOM 722 N N . GLY A 1 95 ? 6.548 -3.671 -9.097 1.00 79.06 95 GLY A N 1
ATOM 723 C CA . GLY A 1 95 ? 6.004 -2.310 -9.141 1.00 79.06 95 GLY A CA 1
ATOM 724 C C . GLY A 1 95 ? 4.495 -2.279 -8.924 1.00 79.06 95 GLY A C 1
ATOM 725 O O . GLY A 1 95 ? 3.989 -1.391 -8.249 1.00 79.06 95 GLY A O 1
ATOM 726 N N . ASP A 1 96 ? 3.805 -3.320 -9.373 1.00 83.06 96 ASP A N 1
ATOM 727 C CA . ASP A 1 96 ? 2.366 -3.528 -9.254 1.00 83.06 96 ASP A CA 1
ATOM 728 C C . ASP A 1 96 ? 1.857 -3.830 -7.838 1.00 83.06 96 ASP A C 1
ATOM 730 O O . ASP A 1 96 ? 0.650 -3.896 -7.602 1.00 83.06 96 ASP A O 1
ATOM 734 N N . HIS A 1 97 ? 2.775 -3.915 -6.879 1.00 93.50 97 HIS A N 1
ATOM 735 C CA . HIS A 1 97 ? 2.491 -4.039 -5.453 1.00 93.50 97 HIS A CA 1
ATOM 736 C C . HIS A 1 97 ? 3.060 -2.868 -4.635 1.00 93.50 97 HIS A C 1
ATOM 738 O O . HIS A 1 97 ? 2.663 -2.658 -3.488 1.00 93.50 97 HIS A O 1
ATOM 744 N N . THR A 1 98 ? 3.979 -2.080 -5.199 1.00 92.69 98 THR A N 1
ATOM 745 C CA . THR A 1 98 ? 4.819 -1.135 -4.440 1.00 92.69 98 THR A CA 1
ATOM 746 C C . THR A 1 98 ? 4.703 0.317 -4.886 1.00 92.69 98 THR A C 1
ATOM 748 O O . THR A 1 98 ? 5.097 1.206 -4.133 1.00 92.69 98 THR A O 1
ATOM 751 N N . ALA A 1 99 ? 4.163 0.605 -6.071 1.00 88.38 99 ALA A N 1
ATOM 752 C CA . ALA A 1 99 ? 4.179 1.959 -6.617 1.00 88.38 99 ALA A CA 1
ATOM 753 C C . ALA A 1 99 ? 3.361 2.958 -5.784 1.00 88.38 99 ALA A C 1
ATOM 755 O O . ALA A 1 99 ? 3.746 4.124 -5.665 1.00 88.38 99 ALA A O 1
ATOM 756 N N . GLY A 1 100 ? 2.260 2.521 -5.162 1.00 94.62 100 GLY A N 1
ATOM 75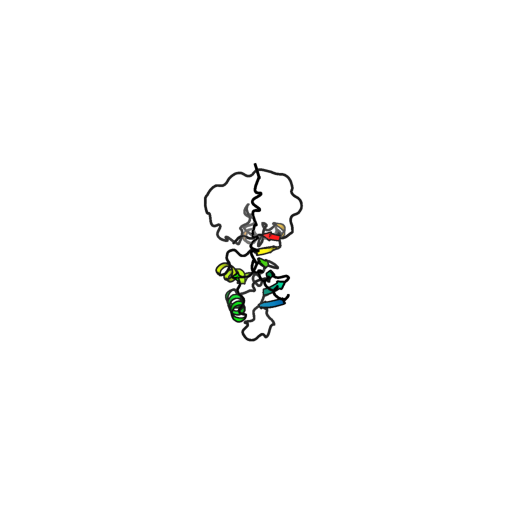7 C CA . GLY A 1 100 ? 1.451 3.379 -4.294 1.00 94.62 100 GLY A CA 1
ATOM 758 C C . GLY A 1 100 ? 2.133 3.786 -2.985 1.00 94.62 100 GLY A C 1
ATOM 759 O O . GLY A 1 100 ? 1.656 4.720 -2.334 1.00 94.62 100 GLY A O 1
ATOM 760 N N . LEU A 1 101 ? 3.280 3.189 -2.628 1.00 93.38 101 LEU A N 1
ATOM 761 C CA . LEU A 1 101 ? 4.120 3.673 -1.525 1.00 93.38 101 LEU A CA 1
ATOM 762 C C . LEU A 1 101 ? 4.524 5.140 -1.710 1.00 93.38 101 LEU A C 1
ATOM 764 O O . LEU A 1 101 ? 4.583 5.877 -0.726 1.00 93.38 101 LEU A O 1
ATOM 768 N N . ASN A 1 102 ? 4.718 5.584 -2.957 1.00 87.75 102 ASN A N 1
ATOM 769 C CA . ASN A 1 102 ? 5.037 6.978 -3.269 1.00 87.75 102 ASN A CA 1
ATOM 770 C C . ASN A 1 102 ? 3.954 7.941 -2.771 1.00 87.75 102 ASN A C 1
ATOM 772 O O . ASN A 1 102 ? 4.277 9.009 -2.269 1.00 87.75 102 ASN A O 1
ATOM 776 N N . TYR A 1 103 ? 2.675 7.563 -2.862 1.00 94.56 103 TYR A N 1
ATOM 777 C CA . TYR A 1 103 ? 1.592 8.353 -2.279 1.00 94.56 103 TYR A CA 1
ATOM 778 C C . TYR A 1 103 ? 1.512 8.149 -0.766 1.00 94.56 103 TYR A C 1
ATOM 780 O O . TYR A 1 103 ? 1.431 9.122 -0.017 1.00 94.56 103 TYR A O 1
ATOM 788 N N . LEU A 1 104 ? 1.570 6.898 -0.301 1.00 96.19 104 LEU A N 1
ATOM 789 C CA . LEU A 1 104 ? 1.418 6.568 1.115 1.00 96.19 104 LEU A CA 1
ATOM 790 C C . LEU A 1 104 ? 2.398 7.342 1.999 1.00 96.19 104 LEU A C 1
ATOM 792 O O . LEU A 1 104 ? 1.978 7.912 3.002 1.00 96.19 104 LEU A O 1
ATOM 796 N N . LEU A 1 105 ? 3.675 7.394 1.622 1.00 92.94 105 LEU A N 1
ATOM 797 C CA . LEU A 1 105 ? 4.714 8.051 2.415 1.00 92.94 105 LEU A CA 1
ATOM 798 C C . LEU A 1 105 ? 4.556 9.579 2.459 1.00 92.94 105 LEU A C 1
ATOM 800 O O . LEU A 1 105 ? 5.020 10.203 3.407 1.00 92.94 105 LEU A O 1
ATOM 804 N N . THR A 1 106 ? 3.836 10.190 1.509 1.00 92.00 106 THR A N 1
ATOM 805 C CA . THR A 1 106 ? 3.462 11.617 1.610 1.00 92.00 106 THR A CA 1
ATOM 806 C C . THR A 1 106 ? 2.367 11.863 2.651 1.00 92.00 106 THR A C 1
ATOM 808 O O . THR A 1 106 ? 2.289 12.948 3.220 1.00 92.00 106 THR A O 1
ATOM 811 N N . VAL A 1 107 ? 1.524 10.860 2.916 1.00 95.88 107 VAL A N 1
ATOM 812 C CA . VAL A 1 107 ? 0.373 10.954 3.829 1.00 95.88 107 VAL A CA 1
ATOM 813 C C . VAL A 1 107 ? 0.718 10.454 5.232 1.00 95.88 107 VAL A C 1
ATOM 815 O O . VAL A 1 107 ? 0.257 11.018 6.222 1.00 95.88 107 VAL A O 1
ATOM 818 N N . ASN A 1 108 ? 1.513 9.389 5.325 1.00 95.69 108 ASN A N 1
ATOM 819 C CA . ASN A 1 108 ? 1.919 8.741 6.565 1.00 95.69 108 ASN A CA 1
ATOM 820 C C . ASN A 1 108 ? 3.415 8.355 6.500 1.00 95.69 108 ASN A C 1
ATOM 822 O O . ASN A 1 108 ? 3.744 7.175 6.363 1.00 95.69 108 ASN A O 1
ATOM 826 N N . PRO A 1 109 ? 4.337 9.337 6.577 1.00 91.31 109 PRO A N 1
ATOM 827 C CA . PRO A 1 109 ? 5.779 9.106 6.415 1.00 91.31 109 PRO A CA 1
ATOM 828 C C . PRO A 1 109 ? 6.388 8.217 7.508 1.00 91.31 109 PRO A C 1
ATOM 830 O O . PRO A 1 109 ? 7.414 7.584 7.292 1.00 91.31 109 PRO A O 1
ATOM 833 N N . GLY A 1 110 ? 5.759 8.156 8.686 1.00 84.94 110 GLY A N 1
ATOM 834 C CA . GLY A 1 110 ? 6.224 7.355 9.820 1.00 84.94 110 GLY A CA 1
ATOM 835 C C . GLY A 1 110 ? 5.676 5.926 9.856 1.00 84.94 110 GLY A C 1
ATOM 836 O O . GLY A 1 110 ? 5.940 5.209 10.826 1.00 84.94 110 GLY A O 1
ATOM 837 N N . VAL A 1 111 ? 4.885 5.512 8.858 1.00 93.00 111 VAL A N 1
ATOM 838 C CA . VAL A 1 111 ? 4.253 4.190 8.864 1.00 93.00 111 VAL A CA 1
ATOM 839 C C . VAL A 1 111 ? 5.305 3.086 8.831 1.00 93.00 111 VAL A C 1
ATOM 841 O O . VAL A 1 111 ? 6.287 3.132 8.091 1.00 93.00 111 VAL A O 1
ATOM 844 N N . LYS A 1 112 ? 5.098 2.052 9.644 1.00 92.50 112 LYS A N 1
ATOM 845 C CA . LYS A 1 112 ? 5.964 0.876 9.636 1.00 92.50 112 LYS A CA 1
ATOM 846 C C . LYS A 1 112 ? 5.670 0.025 8.406 1.00 92.50 112 LYS A C 1
ATOM 848 O O . LYS A 1 112 ? 4.521 -0.348 8.198 1.00 92.50 112 LYS A O 1
ATOM 853 N N . ILE A 1 113 ? 6.706 -0.330 7.648 1.00 92.31 113 ILE A N 1
ATOM 854 C CA . ILE A 1 113 ? 6.592 -1.193 6.467 1.00 92.31 113 ILE A CA 1
ATOM 855 C C . ILE A 1 113 ? 7.354 -2.496 6.715 1.00 92.31 113 ILE A C 1
ATOM 857 O O . ILE A 1 113 ? 8.542 -2.481 7.052 1.00 92.31 113 ILE A O 1
ATOM 861 N N . TYR A 1 114 ? 6.655 -3.615 6.541 1.00 89.44 114 TYR A N 1
ATOM 862 C CA . TYR A 1 114 ? 7.201 -4.965 6.536 1.00 89.44 114 TYR A CA 1
ATOM 863 C C . TYR A 1 114 ? 7.271 -5.477 5.100 1.00 89.44 114 TYR A C 1
ATOM 865 O O . TYR A 1 114 ? 6.285 -5.416 4.369 1.00 89.44 114 TYR A O 1
ATOM 873 N N . ALA A 1 115 ? 8.420 -6.015 4.711 1.00 87.94 115 ALA A N 1
ATOM 874 C CA . ALA A 1 115 ? 8.609 -6.677 3.425 1.00 87.94 115 ALA A CA 1
ATOM 875 C C . ALA A 1 115 ? 9.442 -7.957 3.615 1.00 87.94 115 ALA A C 1
ATOM 877 O O . ALA A 1 115 ? 10.217 -8.038 4.584 1.00 87.94 115 ALA A O 1
ATOM 878 N N . PRO A 1 116 ? 9.298 -8.963 2.731 1.00 81.00 116 PRO A N 1
ATOM 879 C CA . PRO A 1 116 ? 10.117 -10.157 2.778 1.00 81.00 116 PRO A CA 1
ATOM 880 C C . PRO A 1 116 ? 11.592 -9.789 2.726 1.00 81.00 116 PRO A C 1
ATOM 882 O O . PRO A 1 116 ? 12.014 -8.899 1.980 1.00 81.00 116 PRO A O 1
ATOM 885 N N . LYS A 1 117 ? 12.397 -10.512 3.501 1.00 75.56 117 LYS A N 1
ATOM 886 C CA . LYS A 1 117 ? 13.844 -10.454 3.347 1.00 75.56 117 LYS A CA 1
ATOM 887 C C . LYS A 1 117 ? 14.234 -11.154 2.042 1.00 75.56 117 LYS A C 1
ATOM 889 O O . LYS A 1 117 ? 14.359 -12.373 1.991 1.00 75.56 117 LYS A O 1
ATOM 894 N N . GLU A 1 118 ? 14.433 -10.371 0.990 1.00 65.00 118 GLU A N 1
ATOM 895 C CA . GLU A 1 118 ? 14.797 -10.864 -0.340 1.00 65.00 118 GLU A CA 1
ATOM 896 C C . GLU A 1 118 ? 16.324 -10.917 -0.519 1.00 65.00 118 GLU A C 1
ATOM 898 O O . GLU A 1 118 ? 17.031 -9.944 -0.248 1.00 65.00 118 GLU A O 1
ATOM 903 N N . GLY A 1 119 ? 16.839 -12.027 -1.059 1.00 52.56 119 GLY A N 1
ATOM 904 C CA . GLY A 1 119 ? 18.261 -12.184 -1.404 1.00 52.56 119 GLY A CA 1
ATOM 905 C C . GLY A 1 119 ? 18.708 -11.388 -2.640 1.00 52.56 119 GLY A C 1
ATOM 906 O O . GLY A 1 119 ? 19.892 -11.363 -2.959 1.00 52.56 119 GLY A O 1
ATOM 907 N N . PHE A 1 120 ? 17.768 -10.739 -3.338 1.00 51.75 120 PHE A N 1
ATOM 908 C CA . PHE A 1 120 ? 17.964 -10.137 -4.661 1.00 51.75 120 PHE A CA 1
ATOM 909 C C . PHE A 1 120 ? 17.775 -8.611 -4.701 1.00 51.75 120 PHE A C 1
ATOM 911 O O . PHE A 1 120 ? 17.347 -8.042 -5.702 1.00 51.75 120 PHE A O 1
ATOM 918 N N . GLY A 1 121 ? 18.127 -7.928 -3.614 1.00 49.12 121 GLY A N 1
ATOM 919 C CA . GLY A 1 121 ? 18.547 -6.520 -3.668 1.00 49.12 121 GLY A CA 1
ATOM 920 C C . GLY A 1 121 ? 17.505 -5.438 -3.741 1.00 49.12 121 GLY A C 1
ATOM 921 O O . GLY A 1 121 ? 17.867 -4.291 -3.515 1.00 49.12 121 GLY A O 1
ATOM 922 N N . VAL A 1 122 ? 16.232 -5.759 -3.933 1.00 55.94 122 VAL A N 1
ATOM 923 C CA . VAL A 1 122 ? 15.198 -4.718 -3.823 1.00 55.94 122 VAL A CA 1
ATOM 924 C C . VAL A 1 122 ? 14.779 -4.498 -2.368 1.00 55.94 122 VAL A C 1
ATOM 926 O O . VAL A 1 122 ? 14.471 -3.375 -1.993 1.00 55.94 122 VAL A O 1
ATOM 929 N N . PHE A 1 123 ? 14.868 -5.525 -1.513 1.00 51.25 123 PHE A N 1
ATOM 930 C CA . PHE A 1 123 ? 14.557 -5.407 -0.083 1.00 51.25 123 PHE A CA 1
ATOM 931 C C . PHE A 1 123 ? 15.647 -5.957 0.849 1.00 51.25 123 PHE A C 1
ATOM 933 O O . PHE A 1 123 ? 15.328 -6.292 1.981 1.00 51.25 123 PHE A O 1
ATOM 940 N N . GLY A 1 124 ? 16.926 -6.057 0.439 1.00 44.03 124 GLY A N 1
ATOM 941 C CA . GLY A 1 124 ? 17.992 -6.271 1.444 1.00 44.03 124 GLY A CA 1
ATOM 942 C C . GLY A 1 124 ? 19.234 -7.124 1.150 1.00 44.03 124 GLY A C 1
ATOM 943 O O . GLY A 1 124 ? 19.859 -7.543 2.122 1.00 44.03 124 GLY A O 1
ATOM 944 N N . ALA A 1 125 ? 19.666 -7.376 -0.092 1.00 46.91 125 ALA A N 1
ATOM 945 C CA . ALA A 1 125 ? 20.991 -7.988 -0.333 1.00 46.91 125 ALA A CA 1
ATOM 946 C C . ALA A 1 125 ? 21.555 -7.718 -1.737 1.00 46.91 125 ALA A C 1
ATOM 948 O O . ALA A 1 125 ? 20.813 -7.711 -2.703 1.00 46.91 125 ALA A O 1
ATOM 949 N N . ALA A 1 126 ? 22.870 -7.540 -1.888 1.00 48.28 126 ALA A N 1
ATOM 950 C CA . ALA A 1 126 ? 23.496 -7.426 -3.210 1.00 48.28 126 ALA A CA 1
ATOM 951 C C . ALA A 1 126 ? 23.146 -8.637 -4.100 1.00 48.28 126 ALA A C 1
ATOM 953 O O . ALA A 1 126 ? 23.158 -9.769 -3.620 1.00 48.28 126 ALA A O 1
ATOM 954 N N . LEU A 1 127 ? 22.848 -8.397 -5.385 1.00 48.06 127 LEU A N 1
ATOM 955 C CA . LEU A 1 127 ? 22.584 -9.471 -6.348 1.00 48.06 127 LEU A CA 1
ATOM 956 C C . LEU A 1 127 ? 23.755 -10.469 -6.324 1.00 48.06 127 LEU A C 1
ATOM 958 O O . LEU A 1 127 ? 24.889 -10.062 -6.595 1.00 48.06 127 LEU A O 1
ATOM 962 N N . PRO A 1 128 ? 23.528 -11.759 -6.030 1.00 50.94 128 PRO A N 1
ATOM 963 C CA . PRO A 1 128 ? 24.571 -12.749 -6.179 1.00 50.94 128 PRO A CA 1
ATOM 964 C C . PRO A 1 128 ? 24.906 -12.856 -7.669 1.00 50.94 128 PRO A C 1
ATOM 966 O O . PRO A 1 128 ? 24.019 -12.922 -8.526 1.00 50.94 128 PRO A O 1
ATOM 969 N N . GLY A 1 129 ? 26.203 -12.896 -7.983 1.00 52.69 129 GLY A N 1
ATOM 970 C CA . GLY A 1 129 ? 26.707 -13.049 -9.352 1.00 52.69 129 GLY A CA 1
ATOM 971 C C . GLY A 1 129 ? 26.198 -14.305 -10.073 1.00 52.69 129 GLY A C 1
ATOM 972 O O . GLY A 1 129 ? 26.411 -14.438 -11.267 1.00 52.69 129 GLY A O 1
ATOM 973 N N . THR A 1 130 ? 25.482 -15.194 -9.379 1.00 52.34 130 THR A N 1
ATOM 974 C CA . THR A 1 130 ? 24.830 -16.401 -9.902 1.00 52.34 130 THR A CA 1
ATOM 975 C C . THR A 1 130 ? 23.645 -16.128 -10.829 1.00 52.34 130 THR A C 1
ATOM 977 O O . THR A 1 130 ? 23.252 -17.029 -11.566 1.00 52.34 130 THR A O 1
ATOM 980 N N . PHE A 1 131 ? 23.058 -14.924 -10.812 1.00 50.91 131 PHE A N 1
ATOM 981 C CA . PHE A 1 131 ? 22.027 -14.554 -11.792 1.00 50.91 131 PHE A CA 1
ATOM 982 C C . PHE A 1 131 ? 22.592 -14.318 -13.189 1.00 50.91 131 PHE A C 1
ATOM 984 O O . PHE A 1 131 ? 21.915 -14.562 -14.186 1.00 50.91 131 PHE A O 1
ATOM 991 N N . TYR A 1 132 ? 23.837 -13.860 -13.260 1.00 55.09 132 TYR A N 1
ATOM 992 C CA . TYR A 1 132 ? 24.551 -13.723 -14.512 1.00 55.09 132 TYR A CA 1
ATOM 993 C C . TYR A 1 132 ? 25.257 -15.048 -14.766 1.00 55.09 132 TYR A C 1
ATOM 995 O O . TYR A 1 132 ? 26.227 -15.374 -14.089 1.00 55.09 132 TYR A O 1
ATOM 1003 N N . ARG A 1 133 ? 24.786 -15.840 -15.733 1.00 58.88 133 ARG A N 1
ATOM 1004 C CA . ARG A 1 133 ? 25.616 -16.934 -16.243 1.00 58.88 133 ARG A CA 1
ATOM 1005 C C . ARG A 1 133 ? 26.715 -16.303 -17.099 1.00 58.88 133 ARG A C 1
ATOM 1007 O O . ARG A 1 133 ? 26.380 -15.707 -18.122 1.00 58.88 133 ARG A O 1
ATOM 1014 N N . PRO A 1 134 ? 27.996 -16.368 -16.696 1.00 61.72 134 PRO A N 1
ATOM 1015 C CA . PRO A 1 134 ? 29.061 -15.856 -17.536 1.00 61.72 134 PRO A CA 1
ATOM 1016 C C . PRO A 1 134 ? 29.131 -16.702 -18.807 1.00 61.72 134 PRO A C 1
ATOM 1018 O O . PRO A 1 134 ? 29.289 -17.919 -18.737 1.00 61.72 134 PRO A O 1
ATOM 1021 N N . ASP A 1 135 ? 29.026 -16.051 -19.961 1.00 74.06 135 ASP A N 1
ATOM 1022 C CA . ASP A 1 135 ? 29.327 -16.665 -21.249 1.00 74.06 135 ASP A CA 1
ATOM 1023 C C . ASP A 1 135 ? 30.697 -16.168 -21.719 1.00 74.06 135 ASP A C 1
ATOM 1025 O O . ASP A 1 135 ? 30.885 -15.007 -22.100 1.00 74.06 135 ASP A O 1
ATOM 1029 N N . SER A 1 136 ? 31.685 -17.057 -21.640 1.00 76.62 136 SER A N 1
ATOM 1030 C CA . SER A 1 136 ? 33.059 -16.771 -22.038 1.00 76.62 136 SER A CA 1
ATOM 1031 C C . SER A 1 136 ? 33.256 -16.755 -23.556 1.00 76.62 136 SER A C 1
ATOM 1033 O O . SER A 1 136 ? 34.349 -16.391 -23.995 1.00 76.62 136 SER A O 1
ATOM 1035 N N . THR A 1 137 ? 32.234 -17.084 -24.353 1.00 85.00 137 THR A N 1
ATOM 1036 C CA . THR A 1 137 ? 32.294 -17.089 -25.822 1.00 85.00 137 THR A CA 1
ATOM 1037 C C . THR A 1 137 ? 31.913 -15.742 -26.443 1.00 85.00 137 THR A C 1
ATOM 1039 O O . THR A 1 137 ? 32.324 -15.438 -27.561 1.00 85.00 137 THR A O 1
ATOM 1042 N N . LEU A 1 138 ? 31.200 -14.878 -25.712 1.00 82.06 138 LEU A N 1
ATOM 1043 C CA . LEU A 1 138 ? 30.805 -13.555 -26.203 1.00 82.06 138 LEU A CA 1
ATOM 1044 C C . LEU A 1 138 ? 32.002 -12.585 -26.274 1.00 82.06 138 LEU A C 1
ATOM 1046 O O . LEU A 1 138 ? 32.811 -12.560 -25.344 1.00 82.06 138 LEU A O 1
ATOM 1050 N N . PRO A 1 139 ? 32.129 -11.724 -27.302 1.00 83.25 139 PRO A N 1
ATOM 1051 C CA . PRO A 1 139 ? 33.100 -10.624 -27.306 1.00 83.25 139 PRO A CA 1
ATOM 1052 C C . PRO A 1 139 ? 32.930 -9.708 -26.084 1.00 83.25 139 PRO A C 1
ATOM 1054 O O . PRO A 1 139 ? 31.807 -9.525 -25.620 1.00 83.25 139 PRO A O 1
ATOM 1057 N N . SER A 1 140 ? 34.010 -9.089 -25.584 1.00 74.62 140 SER A N 1
ATOM 1058 C CA . SER A 1 140 ? 33.979 -8.245 -24.369 1.00 74.62 140 SER A CA 1
ATOM 1059 C C . SER A 1 140 ? 32.874 -7.188 -24.405 1.00 74.62 140 SER A C 1
ATOM 1061 O O . SER A 1 140 ? 32.100 -7.110 -23.463 1.00 74.62 140 SER A O 1
ATOM 1063 N N . ARG A 1 141 ? 32.698 -6.502 -25.541 1.00 76.19 141 ARG A N 1
ATOM 1064 C CA . ARG A 1 141 ? 31.639 -5.498 -25.770 1.00 76.19 141 ARG A CA 1
ATOM 1065 C C . ARG A 1 141 ? 30.197 -5.997 -25.591 1.00 76.19 141 ARG A C 1
ATOM 1067 O O . ARG A 1 141 ? 29.269 -5.198 -25.595 1.00 76.19 141 ARG A O 1
ATOM 1074 N N . MET A 1 142 ? 29.987 -7.312 -25.561 1.00 74.31 142 MET A N 1
ATOM 1075 C CA . MET A 1 142 ? 28.681 -7.951 -25.353 1.00 74.31 142 MET A CA 1
ATOM 1076 C C . MET A 1 142 ? 28.535 -8.524 -23.937 1.00 74.31 142 MET A C 1
ATOM 1078 O O . MET A 1 142 ? 27.513 -9.126 -23.617 1.00 74.31 142 MET A O 1
ATOM 1082 N N . ARG A 1 143 ? 29.552 -8.361 -23.085 1.00 73.38 143 ARG A N 1
ATOM 1083 C CA . ARG A 1 143 ? 29.533 -8.759 -21.678 1.00 73.38 143 ARG A CA 1
ATOM 1084 C C . ARG A 1 143 ? 29.216 -7.542 -20.821 1.00 73.38 143 ARG A C 1
ATOM 1086 O O . ARG A 1 143 ? 29.643 -6.429 -21.112 1.00 73.38 143 ARG A O 1
ATOM 1093 N N . TYR A 1 144 ? 28.501 -7.759 -19.724 1.00 59.88 144 TYR A N 1
ATOM 1094 C CA . TYR A 1 144 ? 28.214 -6.697 -18.763 1.00 59.88 144 TYR A CA 1
ATOM 1095 C C . TYR A 1 144 ? 29.526 -6.123 -18.193 1.00 59.88 144 TYR A C 1
ATOM 1097 O O . TYR A 1 144 ? 30.414 -6.888 -17.806 1.00 59.88 144 TYR A O 1
ATOM 1105 N N . PHE A 1 145 ? 29.666 -4.792 -18.191 1.00 67.81 145 PHE A N 1
ATOM 1106 C CA . PHE A 1 145 ? 30.911 -4.073 -17.860 1.00 67.81 145 PHE A CA 1
ATOM 1107 C C . PHE A 1 145 ? 32.156 -4.575 -18.610 1.00 67.81 145 PHE A C 1
ATOM 1109 O O . PHE A 1 145 ? 33.233 -4.696 -18.027 1.00 67.81 145 PHE A O 1
ATOM 1116 N N . ASP A 1 146 ? 32.008 -4.968 -19.874 1.00 72.25 146 ASP A N 1
ATOM 1117 C CA . ASP A 1 146 ? 33.085 -5.554 -20.679 1.00 72.25 146 ASP A CA 1
ATOM 1118 C C . ASP A 1 146 ? 33.723 -6.819 -20.061 1.00 72.25 146 ASP A C 1
ATOM 1120 O O . ASP A 1 146 ? 34.856 -7.191 -20.375 1.00 72.25 146 ASP A O 1
ATOM 1124 N N . GLY A 1 147 ? 32.999 -7.500 -19.162 1.00 70.56 147 GLY A N 1
ATOM 1125 C CA . GLY A 1 147 ? 33.492 -8.646 -18.393 1.00 70.56 147 GLY A CA 1
ATOM 1126 C C . GLY A 1 147 ? 34.236 -8.276 -17.104 1.00 70.56 147 GLY A C 1
ATOM 1127 O O . GLY A 1 147 ? 34.845 -9.151 -16.491 1.00 70.56 147 GLY A O 1
ATOM 1128 N N . ARG A 1 148 ? 34.193 -7.007 -16.681 1.00 73.56 148 ARG A N 1
ATOM 1129 C CA . ARG A 1 148 ? 34.822 -6.485 -15.458 1.00 73.56 148 ARG A CA 1
ATOM 1130 C C . ARG A 1 148 ? 33.766 -5.910 -14.511 1.00 73.56 148 ARG A C 1
ATOM 1132 O O . ARG A 1 148 ? 33.621 -4.691 -14.425 1.00 73.56 148 ARG A O 1
ATOM 1139 N N . PRO A 1 149 ? 32.999 -6.759 -13.808 1.00 62.47 149 PRO A N 1
ATOM 1140 C CA . PRO A 1 149 ? 32.010 -6.264 -12.869 1.00 62.47 149 PRO A CA 1
ATOM 1141 C C . PRO A 1 149 ? 32.683 -5.439 -11.753 1.00 62.47 149 PRO A C 1
ATOM 1143 O O . PRO A 1 149 ? 33.766 -5.799 -11.286 1.00 62.47 149 PRO A O 1
ATOM 1146 N N . PRO A 1 150 ? 32.068 -4.329 -11.322 1.00 55.25 150 PRO A N 1
ATOM 1147 C CA . PRO A 1 150 ? 32.594 -3.469 -10.273 1.00 55.25 150 PRO A CA 1
ATOM 1148 C C . PRO A 1 150 ? 32.609 -4.196 -8.926 1.00 55.25 150 PRO A C 1
ATOM 1150 O O . PRO A 1 150 ? 31.737 -5.014 -8.632 1.00 55.25 150 PRO A O 1
ATOM 1153 N N . ALA A 1 151 ? 33.597 -3.871 -8.087 1.00 50.31 151 ALA A N 1
ATOM 1154 C CA . ALA A 1 151 ? 33.844 -4.534 -6.801 1.00 50.31 151 ALA A CA 1
ATOM 1155 C C . ALA A 1 151 ? 32.700 -4.380 -5.776 1.00 50.31 151 ALA A C 1
ATOM 1157 O O . ALA A 1 151 ? 32.644 -5.119 -4.796 1.00 50.31 151 ALA A O 1
ATOM 1158 N N . ALA A 1 152 ? 31.777 -3.443 -6.007 1.00 50.44 152 ALA A N 1
ATOM 1159 C CA . ALA A 1 152 ? 30.554 -3.269 -5.240 1.00 50.44 152 ALA A CA 1
ATOM 1160 C C . ALA A 1 152 ? 29.367 -3.167 -6.206 1.00 50.44 152 ALA A C 1
ATOM 1162 O O . ALA A 1 152 ? 29.419 -2.430 -7.191 1.00 50.44 152 ALA A O 1
ATOM 1163 N N . GLY A 1 153 ? 28.302 -3.924 -5.928 1.00 46.44 153 GLY A N 1
ATOM 1164 C CA . GLY A 1 153 ? 27.087 -3.913 -6.736 1.00 46.44 153 GLY A CA 1
ATOM 1165 C C . GLY A 1 153 ? 26.507 -2.504 -6.820 1.00 46.44 153 GLY A C 1
ATOM 1166 O O . GLY A 1 153 ? 26.245 -1.878 -5.795 1.00 46.44 153 GLY A O 1
ATOM 1167 N N . HIS A 1 154 ? 26.299 -2.005 -8.037 1.00 38.72 154 HIS A N 1
ATOM 1168 C CA . HIS A 1 154 ? 25.526 -0.788 -8.248 1.00 38.72 154 HIS A CA 1
ATOM 1169 C C . HIS A 1 154 ? 24.100 -1.040 -7.756 1.00 38.72 154 HIS A C 1
ATOM 1171 O O . HIS A 1 154 ? 23.331 -1.761 -8.392 1.00 38.72 154 HIS A O 1
ATOM 1177 N N . SER A 1 155 ? 23.753 -0.478 -6.600 1.00 35.75 155 SER A N 1
ATOM 1178 C CA . SER A 1 155 ? 22.376 -0.441 -6.135 1.00 35.75 155 SER A CA 1
ATOM 1179 C C . SER A 1 155 ? 21.576 0.453 -7.081 1.00 35.75 155 SER A C 1
ATOM 1181 O O . SER A 1 155 ? 21.771 1.668 -7.144 1.00 35.75 155 SER A O 1
ATOM 1183 N N . CYS A 1 156 ? 20.658 -0.144 -7.836 1.00 28.98 156 CYS A N 1
ATOM 1184 C CA . CYS A 1 156 ? 19.556 0.615 -8.407 1.00 28.98 156 CYS A CA 1
ATOM 1185 C C . CYS A 1 156 ? 18.633 0.978 -7.238 1.00 28.98 156 CYS A C 1
ATOM 1187 O O . CYS A 1 156 ? 17.932 0.121 -6.707 1.00 28.98 156 CYS A O 1
ATOM 1189 N N . GLY A 1 157 ? 18.753 2.218 -6.763 1.00 30.67 157 GLY A N 1
ATOM 1190 C CA . GLY A 1 157 ? 18.062 2.713 -5.576 1.00 30.67 157 GLY A CA 1
ATOM 1191 C C . GLY A 1 157 ? 18.970 3.569 -4.701 1.00 30.67 157 GLY A C 1
ATOM 1192 O O . GLY A 1 157 ? 19.276 3.206 -3.569 1.00 30.67 157 GLY A O 1
ATOM 1193 N N . HIS A 1 158 ? 19.394 4.728 -5.206 1.00 28.25 158 HIS A N 1
ATOM 1194 C CA . HIS A 1 158 ? 19.642 5.868 -4.324 1.00 28.25 158 HIS A CA 1
ATOM 1195 C 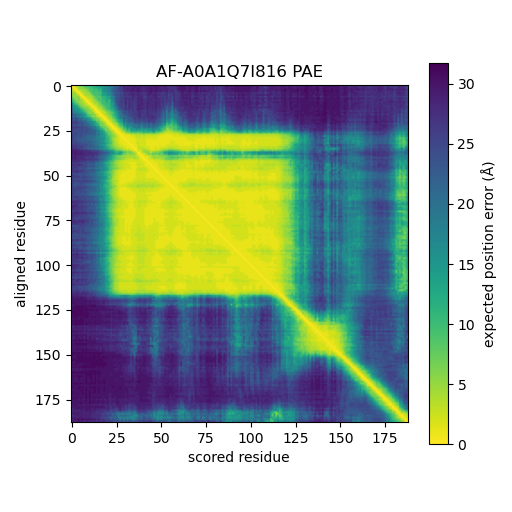C . HIS A 1 158 ? 18.272 6.342 -3.813 1.00 28.25 158 HIS A C 1
ATOM 1197 O O . HIS A 1 158 ? 17.698 7.294 -4.328 1.00 28.25 158 HIS A O 1
ATOM 1203 N N . VAL A 1 159 ? 17.713 5.647 -2.822 1.00 29.94 159 VAL A N 1
ATOM 1204 C CA . VAL A 1 159 ? 16.735 6.284 -1.938 1.00 29.94 159 VAL A CA 1
ATOM 1205 C C . VAL A 1 159 ? 17.569 7.194 -1.049 1.00 29.94 159 VAL A C 1
ATOM 1207 O O . VAL A 1 159 ? 18.519 6.728 -0.418 1.00 29.94 159 VAL A O 1
ATOM 1210 N N . HIS A 1 160 ? 17.297 8.497 -1.111 1.00 25.50 160 HIS A N 1
ATOM 1211 C CA . HIS A 1 160 ? 18.036 9.545 -0.416 1.00 25.50 160 HIS A CA 1
ATOM 1212 C C . HIS A 1 160 ? 18.453 9.106 0.992 1.00 25.50 160 HIS A C 1
ATOM 1214 O O . HIS A 1 160 ? 17.641 8.974 1.905 1.00 25.50 160 HIS A O 1
ATOM 1220 N N . ARG A 1 161 ? 19.758 8.898 1.168 1.00 31.23 161 ARG A N 1
ATOM 1221 C CA . ARG A 1 161 ? 20.386 8.774 2.476 1.00 31.23 161 ARG A CA 1
ATOM 1222 C C . ARG A 1 161 ? 20.389 10.179 3.072 1.00 31.23 161 ARG A C 1
ATOM 1224 O O . ARG A 1 161 ? 21.325 10.940 2.838 1.00 31.23 161 ARG A O 1
ATOM 1231 N N . THR A 1 162 ? 19.325 10.566 3.769 1.00 23.67 162 THR A N 1
ATOM 1232 C CA . THR A 1 162 ? 19.332 11.818 4.529 1.00 23.67 162 THR A CA 1
ATOM 1233 C C . THR A 1 162 ? 20.341 11.663 5.660 1.00 23.67 162 THR A C 1
ATOM 1235 O O . THR A 1 162 ? 20.108 10.982 6.656 1.00 23.67 162 THR A O 1
ATOM 1238 N N . LEU A 1 163 ? 21.512 12.261 5.460 1.00 26.62 163 LEU A N 1
ATOM 1239 C CA . LEU A 1 163 ? 22.466 12.558 6.513 1.00 26.62 163 LEU A CA 1
ATOM 1240 C C . LEU A 1 163 ? 21.807 13.545 7.480 1.00 26.62 163 LEU A C 1
ATOM 1242 O O . LEU A 1 163 ? 21.516 14.676 7.101 1.00 26.62 163 LEU A O 1
ATOM 1246 N N . VAL A 1 164 ? 21.637 13.144 8.736 1.00 26.53 164 VAL A N 1
ATOM 1247 C CA . VAL A 1 164 ? 21.539 14.085 9.856 1.00 26.53 164 VAL A CA 1
ATOM 1248 C C . VAL A 1 164 ? 22.582 13.663 10.887 1.00 26.53 164 VAL A C 1
ATOM 1250 O O . VAL A 1 164 ? 22.498 12.570 11.438 1.00 26.53 164 VAL A O 1
ATOM 1253 N N . GLY A 1 165 ? 23.581 14.523 11.116 1.00 28.64 165 GLY A N 1
ATOM 1254 C CA . GLY A 1 165 ? 24.476 14.434 12.278 1.00 28.64 165 GLY A CA 1
ATOM 1255 C C . GLY A 1 165 ? 25.777 13.641 12.112 1.00 28.64 165 GLY A C 1
ATOM 1256 O O . GLY A 1 165 ? 26.148 12.926 13.031 1.00 28.64 165 GLY A O 1
ATOM 1257 N N . GLY A 1 166 ? 26.461 13.766 10.968 1.00 31.39 166 GLY A N 1
ATOM 1258 C CA . GLY A 1 166 ? 27.762 13.155 10.650 1.00 31.39 166 GLY A CA 1
ATOM 1259 C C . GLY A 1 166 ? 28.633 12.682 11.826 1.00 31.39 166 GLY A C 1
ATOM 1260 O O . GLY A 1 166 ? 29.389 13.461 12.392 1.00 31.39 166 GLY A O 1
ATOM 1261 N N . GLN A 1 167 ? 28.597 11.377 12.110 1.00 24.64 167 GLN A N 1
ATOM 1262 C CA . GLN A 1 167 ? 29.676 10.637 12.765 1.00 24.64 167 GLN A CA 1
ATOM 1263 C C . GLN A 1 167 ? 29.487 9.131 12.528 1.00 24.64 167 GLN A C 1
ATOM 1265 O O . GLN A 1 167 ? 28.436 8.567 12.821 1.00 24.64 167 GLN A O 1
ATOM 1270 N N . ILE A 1 168 ? 30.513 8.475 11.979 1.00 28.78 168 ILE A N 1
ATOM 1271 C CA . ILE A 1 168 ? 30.626 7.013 11.964 1.00 28.78 168 ILE A CA 1
ATOM 1272 C C . ILE A 1 168 ? 31.387 6.628 13.230 1.00 28.78 168 ILE A C 1
ATOM 1274 O O . ILE A 1 168 ? 32.566 6.952 13.353 1.00 28.78 168 ILE A O 1
ATOM 1278 N N . LEU A 1 169 ? 30.734 5.926 14.155 1.00 27.67 169 LEU A N 1
ATOM 1279 C CA . LEU A 1 169 ? 31.416 5.232 15.243 1.00 27.67 169 LEU A CA 1
ATOM 1280 C C . LEU A 1 169 ? 31.380 3.723 14.983 1.00 27.67 169 LEU A C 1
ATOM 1282 O O . LEU A 1 169 ? 30.321 3.106 14.992 1.00 27.67 169 LEU A O 1
ATOM 1286 N N . GLY A 1 170 ? 32.574 3.196 14.700 1.00 25.48 170 GLY A N 1
ATOM 1287 C CA . GLY A 1 170 ? 33.105 1.884 15.085 1.00 25.48 170 GLY A CA 1
ATOM 1288 C C . GLY A 1 170 ? 32.217 0.644 14.980 1.00 25.48 170 GLY A C 1
ATOM 1289 O O . GLY A 1 170 ? 31.313 0.428 15.779 1.00 25.48 170 GLY A O 1
ATOM 1290 N N . ALA A 1 171 ? 32.610 -0.264 14.085 1.00 30.20 171 ALA A N 1
ATOM 1291 C CA . ALA A 1 171 ? 32.235 -1.669 14.157 1.00 30.20 171 ALA A CA 1
ATOM 1292 C C . ALA A 1 171 ? 32.848 -2.322 15.411 1.00 30.20 171 ALA A C 1
ATOM 1294 O O . ALA A 1 171 ? 34.069 -2.368 15.549 1.00 30.20 171 ALA A O 1
ATOM 1295 N N . HIS A 1 172 ? 32.009 -2.892 16.276 1.00 27.12 172 HIS A N 1
ATOM 1296 C CA . HIS A 1 172 ? 32.433 -3.890 17.255 1.00 27.12 172 HIS A CA 1
ATOM 1297 C C . HIS A 1 172 ? 31.780 -5.232 16.923 1.00 27.12 172 HIS A C 1
ATOM 1299 O O . HIS A 1 172 ? 30.567 -5.334 16.750 1.00 27.12 172 HIS A O 1
ATOM 1305 N N . HIS A 1 173 ? 32.627 -6.253 16.802 1.00 38.22 173 HIS A N 1
ATOM 1306 C CA . HIS A 1 173 ? 32.239 -7.647 16.634 1.00 38.22 173 HIS A CA 1
ATOM 1307 C C . HIS A 1 173 ? 31.475 -8.136 17.868 1.00 38.22 173 HIS A C 1
ATOM 1309 O O . HIS A 1 173 ? 31.909 -7.919 18.999 1.00 38.22 173 HIS A O 1
ATOM 1315 N N . SER A 1 174 ? 30.367 -8.846 17.661 1.00 30.42 174 SER A N 1
ATOM 1316 C CA . SER A 1 174 ? 29.729 -9.689 18.676 1.00 30.42 174 SER A CA 1
ATOM 1317 C C . SER A 1 174 ? 29.021 -10.870 18.001 1.00 30.42 174 SER A C 1
ATOM 1319 O O . SER A 1 174 ? 28.496 -10.740 16.899 1.00 30.42 174 SER A O 1
ATOM 1321 N N . ALA A 1 175 ? 29.113 -12.025 18.660 1.00 30.53 175 ALA A N 1
ATOM 1322 C CA . ALA A 1 175 ? 28.816 -13.387 18.205 1.00 30.53 175 ALA A CA 1
ATOM 1323 C C . ALA A 1 175 ? 27.314 -13.649 17.880 1.00 30.53 175 ALA A C 1
ATOM 1325 O O . ALA A 1 175 ? 26.485 -12.756 18.066 1.00 30.53 175 ALA A O 1
ATOM 1326 N N . PRO A 1 176 ? 26.934 -14.836 17.353 1.00 31.55 176 PRO A N 1
ATOM 1327 C CA . PRO A 1 176 ? 25.697 -15.018 16.599 1.00 31.55 176 PRO A CA 1
ATOM 1328 C C . PRO A 1 176 ? 24.459 -15.021 17.502 1.00 31.55 176 PRO A C 1
ATOM 1330 O O . PRO A 1 176 ? 24.376 -15.766 18.476 1.00 31.55 176 PRO A O 1
ATOM 1333 N N . VAL A 1 177 ? 23.469 -14.210 17.130 1.00 37.50 177 VAL A N 1
ATOM 1334 C CA . VAL A 1 177 ? 22.130 -14.197 17.731 1.00 37.50 177 VAL A CA 1
ATOM 1335 C C . VAL A 1 177 ? 21.206 -15.098 16.900 1.00 37.50 177 VAL A C 1
ATOM 1337 O O . VAL A 1 177 ? 21.288 -15.112 15.672 1.00 37.50 177 VAL A O 1
ATOM 1340 N N . ALA A 1 178 ? 20.359 -15.866 17.592 1.00 33.72 178 ALA A N 1
ATOM 1341 C CA . ALA A 1 178 ? 19.338 -16.789 17.078 1.00 33.72 178 ALA A CA 1
ATOM 1342 C C . ALA A 1 178 ? 18.493 -16.219 15.908 1.00 33.72 178 ALA A C 1
ATOM 1344 O O . ALA A 1 178 ? 18.373 -14.997 15.785 1.00 33.72 178 ALA A O 1
ATOM 1345 N N . PRO A 1 179 ? 17.880 -17.066 15.049 1.00 34.91 179 PRO A N 1
ATOM 1346 C CA . PRO A 1 179 ? 17.204 -16.602 13.839 1.00 34.91 179 PRO A CA 1
ATOM 1347 C C . PRO A 1 179 ? 16.041 -15.658 14.172 1.00 34.91 179 PRO A C 1
ATOM 1349 O O . PRO A 1 179 ? 15.020 -16.058 14.728 1.00 34.91 179 PRO A O 1
ATOM 1352 N N . ALA A 1 180 ? 16.213 -14.387 13.813 1.00 35.62 180 ALA A N 1
ATOM 1353 C CA . ALA A 1 180 ? 15.165 -13.378 13.829 1.00 35.62 180 ALA A CA 1
ATOM 1354 C C . ALA A 1 180 ? 14.090 -13.699 12.765 1.00 35.62 180 ALA A C 1
ATOM 1356 O O . ALA A 1 180 ? 14.414 -14.307 11.738 1.00 35.62 180 ALA A O 1
ATOM 1357 N N . PRO A 1 181 ? 12.821 -13.292 12.966 1.00 36.12 181 PRO A N 1
ATOM 1358 C CA . PRO A 1 181 ? 11.754 -13.521 11.994 1.00 36.12 181 PRO A CA 1
ATOM 1359 C C . PRO A 1 181 ? 12.105 -12.911 10.626 1.00 36.12 181 PRO A C 1
ATOM 1361 O O . PRO A 1 181 ? 12.744 -11.865 10.548 1.00 36.12 181 PRO A O 1
ATOM 1364 N N . ALA A 1 182 ? 11.680 -13.580 9.550 1.00 43.25 182 ALA A N 1
ATOM 1365 C CA . ALA A 1 182 ? 12.080 -13.373 8.149 1.00 43.25 182 ALA A CA 1
ATOM 1366 C C . ALA A 1 182 ? 11.646 -12.038 7.486 1.00 43.25 182 ALA A C 1
ATOM 1368 O O . ALA A 1 182 ? 11.517 -11.964 6.264 1.00 43.25 182 ALA A O 1
ATOM 1369 N N . TRP A 1 183 ? 11.438 -10.978 8.266 1.00 36.53 183 TRP A N 1
ATOM 1370 C CA . TRP A 1 183 ? 10.891 -9.697 7.819 1.00 36.53 183 TRP A CA 1
ATOM 1371 C C . TRP A 1 183 ? 11.899 -8.566 8.030 1.00 36.53 183 TRP A C 1
ATOM 1373 O O . TRP A 1 183 ? 12.420 -8.392 9.133 1.00 36.53 183 TRP A O 1
ATOM 1383 N N . LEU A 1 184 ? 12.167 -7.787 6.978 1.00 43.78 184 LEU A N 1
ATOM 1384 C CA . LEU A 1 184 ? 12.983 -6.577 7.075 1.00 43.78 184 LEU A CA 1
ATOM 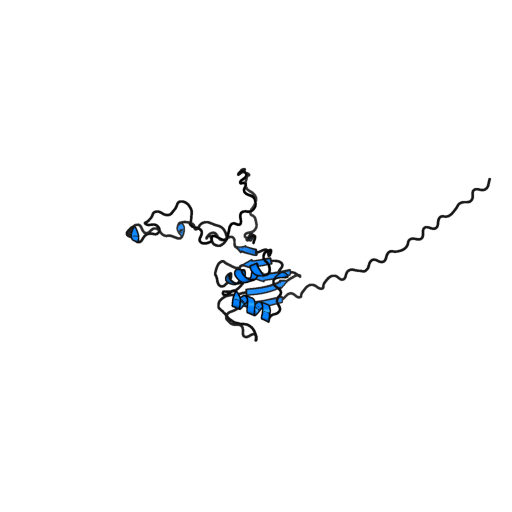1385 C C . LEU A 1 184 ? 12.093 -5.380 7.442 1.00 43.78 184 LEU A C 1
ATOM 1387 O O . LEU A 1 184 ? 11.010 -5.202 6.886 1.00 43.78 184 LEU A O 1
ATOM 1391 N N . TYR A 1 185 ? 12.575 -4.550 8.367 1.00 35.28 185 TYR A N 1
ATOM 1392 C CA . TYR A 1 185 ? 11.979 -3.261 8.710 1.00 35.28 185 TYR A CA 1
ATOM 1393 C C . TYR A 1 185 ? 12.617 -2.154 7.866 1.00 35.28 185 TYR A C 1
ATOM 1395 O O . TYR A 1 185 ? 13.825 -1.931 7.955 1.00 35.28 185 TYR A O 1
ATOM 1403 N N . ILE A 1 186 ? 11.806 -1.453 7.073 1.00 37.56 186 ILE A N 1
ATOM 1404 C CA . ILE A 1 186 ? 12.228 -0.266 6.321 1.00 37.56 186 ILE A CA 1
ATOM 1405 C C . ILE A 1 186 ? 11.738 0.963 7.102 1.00 37.56 186 ILE A C 1
ATOM 1407 O O . ILE A 1 186 ? 10.532 1.122 7.297 1.00 37.56 186 ILE A O 1
ATOM 1411 N N . ARG A 1 187 ? 12.659 1.805 7.601 1.00 31.86 187 ARG A N 1
ATOM 1412 C CA . ARG A 1 187 ? 12.307 3.139 8.127 1.00 31.86 187 ARG A CA 1
ATOM 1413 C C . ARG A 1 187 ? 12.149 4.106 6.956 1.00 31.86 187 ARG A C 1
ATOM 1415 O O . ARG A 1 187 ? 13.043 4.145 6.111 1.00 31.86 187 ARG A O 1
ATOM 1422 N N . GLY A 1 188 ? 11.038 4.844 6.941 1.00 31.97 188 GLY A N 1
ATOM 1423 C CA . GLY A 1 188 ? 10.875 6.064 6.143 1.00 31.97 188 GLY A CA 1
ATOM 1424 C C . GLY A 1 188 ? 11.744 7.204 6.654 1.00 31.97 188 GLY A C 1
ATOM 1425 O O . GLY A 1 188 ? 12.123 7.164 7.852 1.00 31.97 188 GLY A O 1
#

Mean predicted aligned error: 16.85 Å

Solvent-accessible surface area (backbone atoms only — not comparable to full-atom values): 11905 Å² total; per-residue (Å²): 138,85,86,82,82,82,80,81,84,80,82,82,79,82,80,81,74,81,82,78,80,75,79,77,65,56,68,73,43,76,44,82,50,33,33,69,78,75,82,60,87,79,56,63,68,46,6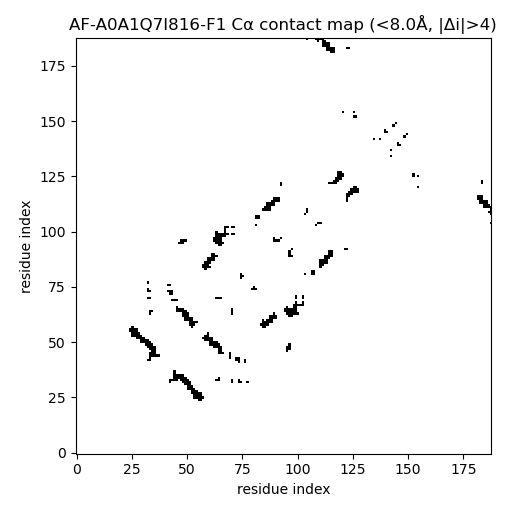6,41,35,18,31,43,36,31,48,93,62,39,37,34,35,37,34,26,11,46,42,29,68,54,36,51,49,20,34,57,66,68,70,55,64,70,70,68,39,67,32,36,40,37,85,58,89,51,55,32,27,46,34,15,46,69,46,46,45,75,69,32,46,82,46,45,38,38,32,53,60,36,68,68,43,84,53,72,29,70,67,59,70,80,79,58,77,86,65,87,83,57,60,47,91,76,35,70,67,55,69,55,73,66,98,62,76,84,68,89,68,86,67,82,80,79,84,80,80,94,74,92,80,78,95,75,92,76,80,92,75,77,89,70,76,74,59,38,80,54,84,106